Protein AF-A0A1Y1N523-F1 (afdb_monomer)

Sequence (280 aa):
MQFPKNYPESTLLIELKSKTLSEKLIQGLTNVCETEAKKHLGRPQIMLTLAFLQNFLIENPLSCCHSEIGNIKRLLVDGVDELKLKQKSSSIFLSIVHANYFWNVKFFVPDNYPVLAIELKNAETNLPPTLRHHIFEQGREMARQCVEPPLKKPKPNDPPFKPQPSLEKTACFFINYVKQLPSQVCQFCKEQCLPSDPQLIEKNEESPRHLERIFCGHLFHQECLFNYLKTPPFGNKRCGICGEKISHHKWSLSDKLAENRWAHEQARERELAEVEDFFN

Radius of gyration: 28.69 Å; Cα contacts (8 Å, |Δi|>4): 380; chains: 1; bounding box: 69×48×96 Å

Mean predicted aligned error: 7.27 Å

pLDDT: mean 91.13, std 4.69, range [64.0, 98.06]

Foldseek 3Di:
DDDDPPPPQDFDQDQDDDPQADPVLRVVLNVVLSVQSVVQHPHDRVVVSVVVSVVVCQQAVCRSCVVLVVVLVVLADPPAWDWDDDRNQQKIWTWADAQPKIWIWMWHDDNPPPLAFIDIDDIDILDAPVVSVVLRVVLVVQRCVQNDPDPDDDDPPDDDDDHDHRNNVSSVSVRVCRNCQQVAAAQQPRHTLADSDSVPQDRDPPDQSHWDAWPVGHIHRNVSVVVQQLDDPFPLRARPPPRHRTDDPVDPDHSVRSVVVVVVVVVVVVVVVVVVVVVD

Solvent-accessible surface area (backbone atoms only — not comparable to full-atom values): 16093 Å² total; per-residue (Å²): 112,49,80,53,96,57,56,41,64,44,62,62,46,74,73,71,84,65,98,69,51,51,68,70,58,42,52,52,51,35,54,51,44,46,56,54,26,55,76,36,54,68,38,88,36,67,68,59,37,50,52,49,52,50,49,51,46,69,59,35,50,53,55,64,46,47,63,39,54,56,53,50,58,73,75,48,52,87,94,64,33,46,78,50,79,39,39,90,70,27,29,38,38,40,38,43,58,41,92,77,43,46,43,34,37,30,42,34,58,48,95,60,55,39,64,44,46,52,45,82,42,75,74,49,63,66,60,59,67,71,56,48,50,50,55,54,52,51,38,52,52,50,11,42,62,24,38,45,73,72,94,62,83,76,57,95,84,55,76,82,83,70,57,37,77,23,63,40,68,28,52,50,49,53,54,53,50,58,61,46,49,68,75,37,43,13,77,72,82,62,45,70,61,46,61,80,53,55,88,72,54,64,79,51,89,82,40,54,72,13,76,39,70,43,86,92,68,54,45,26,31,40,45,46,48,50,53,60,65,58,36,84,69,62,84,70,45,50,39,91,85,80,62,49,76,66,62,52,90,92,62,79,75,50,46,71,58,42,49,52,51,43,53,52,53,55,49,52,52,49,54,51,50,55,53,55,61,73,75,108

InterPro domains:
  IPR001841 Zinc finger, RING-type [PS50089] (186-242)
  IPR006575 RWD domain [PF05773] (1-57)
  IPR006575 RWD domain [PS50908] (1-60)
  IPR013083 Zinc finger, RING/FYVE/PHD-type [G3DSA:3.30.40.10] (176-253)
  IPR016135 Ubiquitin-conjugating enzyme/RWD-like [G3DSA:3.10.110.10] (1-66)
  IPR016135 Ubiquitin-conjugating enzyme/RWD-like [SSF54495] (1-60)

Structure (mmCIF, N/CA/C/O backbone):
data_AF-A0A1Y1N523-F1
#
_entry.id   AF-A0A1Y1N523-F1
#
loop_
_atom_site.group_PDB
_atom_site.id
_atom_site.type_symbol
_atom_site.label_atom_id
_atom_site.label_alt_id
_atom_site.label_comp_id
_atom_site.label_asym_id
_atom_site.label_entity_id
_atom_site.label_seq_id
_atom_site.pdbx_PDB_ins_code
_atom_site.Cartn_x
_atom_site.Cartn_y
_atom_site.Cartn_z
_atom_site.occupancy
_atom_site.B_iso_or_equiv
_atom_site.auth_seq_id
_atom_site.auth_comp_id
_atom_site.auth_asym_id
_atom_site.auth_atom_id
_atom_site.pdbx_PDB_model_num
ATOM 1 N N . MET A 1 1 ? -20.647 -9.118 31.961 1.00 87.62 1 MET A N 1
ATOM 2 C CA . MET A 1 1 ? -20.759 -8.286 33.179 1.00 87.62 1 MET A CA 1
ATOM 3 C C . MET A 1 1 ? -21.180 -9.185 34.323 1.00 87.62 1 MET A C 1
ATOM 5 O O . MET A 1 1 ? -22.078 -9.995 34.119 1.00 87.62 1 MET A O 1
ATOM 9 N N . GLN A 1 2 ? -20.522 -9.084 35.475 1.00 88.88 2 GLN A N 1
ATOM 10 C CA . GLN A 1 2 ? -20.870 -9.849 36.676 1.00 88.88 2 GLN A CA 1
ATOM 11 C C . GLN A 1 2 ? -21.182 -8.896 37.832 1.00 88.88 2 GLN A C 1
ATOM 13 O O . GLN A 1 2 ? -20.499 -7.886 38.010 1.00 88.88 2 GLN A O 1
ATOM 18 N N . PHE A 1 3 ? -22.219 -9.229 38.602 1.00 90.94 3 PHE A N 1
ATOM 19 C CA . PHE A 1 3 ? -22.687 -8.442 39.741 1.00 90.94 3 PHE A CA 1
ATOM 20 C C . PHE A 1 3 ? -22.054 -8.960 41.033 1.00 90.94 3 PHE A C 1
ATOM 22 O O . PHE A 1 3 ? -22.284 -10.119 41.391 1.00 90.94 3 PHE A O 1
ATOM 29 N N . PRO A 1 4 ? -21.280 -8.138 41.756 1.00 90.06 4 PRO A N 1
ATOM 30 C CA . PRO A 1 4 ? -20.858 -8.501 43.098 1.00 90.06 4 PRO A CA 1
ATOM 31 C C . PRO A 1 4 ? -22.053 -8.505 44.064 1.00 90.06 4 PRO A C 1
ATOM 33 O O . PRO A 1 4 ? -23.061 -7.839 43.829 1.00 90.06 4 PRO A O 1
ATOM 36 N N . LYS A 1 5 ? -21.916 -9.218 45.189 1.00 90.38 5 LYS A N 1
ATOM 37 C CA . LYS A 1 5 ? -22.984 -9.366 46.200 1.00 90.38 5 LYS A CA 1
ATOM 38 C C . LYS A 1 5 ? -23.493 -8.033 46.765 1.00 90.38 5 LYS A C 1
ATOM 40 O O . LYS A 1 5 ? -24.659 -7.950 47.123 1.00 90.38 5 LYS A O 1
ATOM 45 N N . ASN A 1 6 ? -22.639 -7.009 46.800 1.00 90.94 6 ASN A N 1
ATOM 46 C CA . ASN A 1 6 ? -22.942 -5.695 47.377 1.00 90.94 6 ASN A CA 1
ATOM 47 C C . ASN A 1 6 ? -23.270 -4.642 46.303 1.00 90.94 6 ASN A C 1
ATOM 49 O O . ASN A 1 6 ? -23.137 -3.443 46.532 1.00 90.94 6 ASN A O 1
ATOM 53 N N . TYR A 1 7 ? -23.648 -5.054 45.093 1.00 88.56 7 TYR A N 1
ATOM 54 C CA . TYR A 1 7 ? -24.080 -4.117 44.058 1.00 88.56 7 TYR A CA 1
ATOM 55 C C . TYR A 1 7 ? -25.404 -3.435 44.466 1.00 88.56 7 TYR A C 1
ATOM 57 O O . TYR A 1 7 ? -26.311 -4.139 44.910 1.00 88.56 7 TYR A O 1
ATOM 65 N N . PRO A 1 8 ? -25.567 -2.103 44.297 1.00 88.00 8 PRO A N 1
ATOM 66 C CA . PRO A 1 8 ? -24.739 -1.172 43.514 1.00 88.00 8 PRO A CA 1
ATOM 67 C C . PRO A 1 8 ? -23.614 -0.446 44.275 1.00 88.00 8 PRO A C 1
ATOM 69 O O . PRO A 1 8 ? -22.956 0.420 43.695 1.00 88.00 8 PRO A O 1
ATOM 72 N N . GLU A 1 9 ? -23.374 -0.759 45.548 1.00 89.62 9 GLU A N 1
ATOM 73 C CA . GLU A 1 9 ? -22.312 -0.128 46.353 1.00 89.62 9 GLU A CA 1
ATOM 74 C C . GLU A 1 9 ? -20.904 -0.565 45.927 1.00 89.62 9 GLU A C 1
ATOM 76 O O . GLU A 1 9 ? -19.938 0.169 46.112 1.00 89.62 9 GLU A O 1
ATOM 81 N N . SER A 1 10 ? -20.787 -1.742 45.311 1.00 87.75 10 SER A N 1
ATOM 82 C CA . SER A 1 10 ? -19.561 -2.244 44.684 1.00 87.75 10 SER A CA 1
ATOM 83 C C . SER A 1 10 ? -19.547 -2.036 43.163 1.00 87.75 10 SER A C 1
ATOM 85 O O . SER A 1 10 ? -20.594 -2.074 42.510 1.00 87.75 10 SER A O 1
ATOM 87 N N . THR A 1 11 ? -18.356 -1.883 42.578 1.00 88.44 11 THR A N 1
ATOM 88 C CA . THR A 1 11 ? -18.166 -1.736 41.124 1.00 88.44 11 THR A CA 1
ATOM 89 C C . THR A 1 11 ? -18.559 -2.999 40.359 1.00 88.44 11 THR A C 1
ATOM 91 O O . THR A 1 11 ? -18.238 -4.113 40.770 1.00 88.44 11 THR A O 1
ATOM 94 N N . LEU A 1 12 ? -19.214 -2.823 39.215 1.00 89.88 12 LEU A N 1
ATOM 95 C CA . LEU A 1 12 ? -19.496 -3.887 38.259 1.00 89.88 12 LEU A CA 1
ATOM 96 C C . LEU A 1 12 ? -18.198 -4.501 37.708 1.00 89.88 12 LEU A C 1
ATOM 98 O O . LEU A 1 12 ? -17.294 -3.776 37.299 1.00 89.88 12 LEU A O 1
ATOM 102 N N . LEU A 1 13 ? -18.134 -5.832 37.628 1.00 89.56 13 LEU A N 1
ATOM 103 C CA . LEU A 1 13 ? -17.026 -6.524 36.967 1.00 89.56 13 LEU A CA 1
ATOM 104 C C . LEU A 1 13 ? -17.301 -6.616 35.463 1.00 89.56 13 LEU A C 1
ATOM 106 O O . LEU A 1 13 ? -18.354 -7.116 35.032 1.00 89.56 13 LEU A O 1
ATOM 110 N N . ILE A 1 14 ? -16.356 -6.131 34.660 1.00 92.62 14 ILE A N 1
ATOM 111 C CA . ILE A 1 14 ? -16.510 -5.975 33.214 1.00 92.62 14 ILE A CA 1
ATOM 112 C C . ILE A 1 14 ? -15.470 -6.837 32.512 1.00 92.62 14 ILE A C 1
ATOM 114 O O . ILE A 1 14 ? -14.290 -6.796 32.818 1.00 92.62 14 ILE A O 1
ATOM 118 N N . GLU A 1 15 ? -15.929 -7.611 31.537 1.00 92.06 15 GLU A N 1
ATOM 119 C CA . GLU A 1 15 ? -15.066 -8.362 30.637 1.00 92.06 15 GLU A CA 1
ATOM 120 C C . GLU A 1 15 ? -15.542 -8.055 29.220 1.00 92.06 15 GLU A C 1
ATOM 122 O O . GLU A 1 15 ? -16.708 -8.297 28.887 1.00 92.06 15 GLU A O 1
ATOM 127 N N . LEU A 1 16 ? -14.659 -7.482 28.405 1.00 93.06 16 LEU A N 1
ATOM 128 C CA . LEU A 1 16 ? -14.916 -7.227 26.994 1.00 93.06 16 LEU A CA 1
ATOM 129 C C . LEU A 1 16 ? -14.259 -8.326 26.159 1.00 93.06 16 LEU A C 1
ATOM 131 O O . LEU A 1 16 ? -13.115 -8.704 26.391 1.00 93.06 16 LEU A O 1
ATOM 135 N N . LYS A 1 17 ? -14.988 -8.835 25.166 1.00 90.94 17 LYS A N 1
ATOM 136 C CA . LYS A 1 17 ? -14.487 -9.819 24.200 1.00 90.94 17 LYS A CA 1
ATOM 137 C C . LYS A 1 17 ? -14.831 -9.352 22.799 1.00 90.94 17 LYS A C 1
ATOM 139 O O . LYS A 1 17 ? -15.949 -8.915 22.545 1.00 90.94 17 LYS A O 1
ATOM 144 N N . SER A 1 18 ? -13.877 -9.468 21.886 1.00 89.62 18 SER A N 1
ATOM 145 C CA . SER A 1 18 ? -14.087 -9.191 20.470 1.00 89.62 18 SER A CA 1
ATOM 146 C C . SER A 1 18 ? -13.298 -10.182 19.626 1.00 89.62 18 SER A C 1
ATOM 148 O O . SER A 1 18 ? -12.237 -10.645 20.032 1.00 89.62 18 SER A O 1
ATOM 150 N N . LYS A 1 19 ? -13.838 -10.512 18.450 1.00 84.50 19 LYS A N 1
ATOM 151 C CA . LYS A 1 19 ? -13.159 -11.342 17.445 1.00 84.50 19 LYS A CA 1
ATOM 152 C C . LYS A 1 19 ? -12.233 -10.525 16.539 1.00 84.50 19 LYS A C 1
ATOM 154 O O . LYS A 1 19 ? -11.453 -11.113 15.802 1.00 84.50 19 LYS A O 1
ATOM 159 N N . THR A 1 20 ? -12.369 -9.199 16.547 1.00 80.88 20 THR A N 1
ATOM 160 C CA . THR A 1 20 ? -11.718 -8.298 15.584 1.00 80.88 20 THR A CA 1
ATOM 161 C C . THR A 1 20 ? -10.828 -7.252 16.246 1.00 80.88 20 THR A C 1
ATOM 1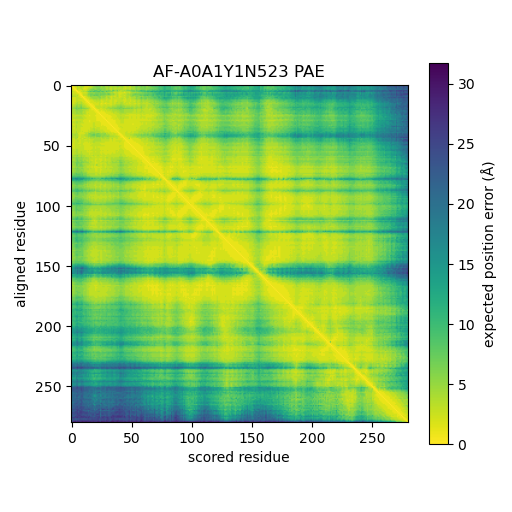63 O O . THR A 1 20 ? -9.843 -6.835 15.646 1.00 80.88 20 THR A O 1
ATOM 166 N N . LEU A 1 21 ? -11.131 -6.832 17.480 1.00 86.69 21 LEU A N 1
ATOM 167 C CA . LEU A 1 21 ? -10.299 -5.865 18.199 1.00 86.69 21 LEU A CA 1
ATOM 168 C C . LEU A 1 21 ? -9.076 -6.545 18.817 1.00 86.69 21 LEU A C 1
ATOM 170 O O . LEU A 1 21 ? -9.165 -7.653 19.339 1.00 86.69 21 LEU A O 1
ATOM 174 N N . SER A 1 22 ? -7.945 -5.840 18.817 1.00 87.88 22 SER A N 1
ATOM 175 C CA . SER A 1 22 ? -6.726 -6.320 19.476 1.00 87.88 22 SER A CA 1
ATOM 176 C C . SER A 1 22 ? -6.900 -6.459 20.993 1.00 87.88 22 SER A C 1
ATOM 178 O O . SER A 1 22 ? -7.526 -5.610 21.630 1.00 87.88 22 SER A O 1
ATOM 180 N N . GLU A 1 23 ? -6.264 -7.471 21.586 1.00 90.38 23 GLU A N 1
ATOM 181 C CA . GLU A 1 23 ? -6.285 -7.723 23.036 1.00 90.38 23 GLU A CA 1
ATOM 182 C C . GLU A 1 23 ? -5.837 -6.503 23.847 1.00 90.38 23 GLU A C 1
ATOM 184 O O . GLU A 1 23 ? -6.462 -6.145 24.843 1.00 90.38 23 GLU A O 1
ATOM 189 N N . LYS A 1 24 ? -4.804 -5.796 23.372 1.00 90.00 24 LYS A N 1
ATOM 190 C CA . LYS A 1 24 ? -4.303 -4.576 24.015 1.00 90.00 24 LYS A CA 1
ATOM 191 C C . LYS A 1 24 ? -5.371 -3.482 24.094 1.00 90.00 24 LYS A C 1
ATOM 193 O O . LYS A 1 24 ? -5.502 -2.825 25.125 1.00 90.00 24 LYS A O 1
ATOM 198 N N . LEU A 1 25 ? -6.136 -3.289 23.018 1.00 90.62 25 LEU A N 1
ATOM 199 C CA . LEU A 1 25 ? -7.232 -2.323 23.000 1.00 90.62 25 LEU A CA 1
ATOM 200 C C . LEU A 1 25 ? -8.384 -2.780 23.900 1.00 90.62 25 LEU A C 1
ATOM 202 O O . LEU A 1 25 ? -8.923 -1.965 24.640 1.00 90.62 25 LEU A O 1
ATOM 206 N N . ILE A 1 26 ? -8.734 -4.068 23.869 1.00 93.56 26 ILE A N 1
ATOM 207 C CA . ILE A 1 26 ? -9.779 -4.650 24.724 1.00 93.56 26 ILE A CA 1
ATOM 208 C C . ILE A 1 26 ? -9.439 -4.450 26.204 1.00 93.56 26 ILE A C 1
ATOM 210 O O . ILE A 1 26 ? -10.292 -4.002 26.971 1.00 93.56 26 ILE A O 1
ATOM 214 N N . GLN A 1 27 ? -8.195 -4.719 26.603 1.00 92.81 27 GLN A N 1
ATOM 215 C CA . GLN A 1 27 ? -7.738 -4.501 27.973 1.00 92.81 27 GLN A CA 1
ATOM 216 C C . GLN A 1 27 ? -7.812 -3.018 28.354 1.00 92.81 27 GLN A C 1
ATOM 218 O O . GLN A 1 27 ? -8.330 -2.678 29.416 1.00 92.81 27 GLN A O 1
ATOM 223 N N . GLY A 1 28 ? -7.346 -2.126 27.472 1.00 92.25 28 GLY A N 1
ATOM 224 C CA . GLY A 1 28 ? -7.437 -0.682 27.685 1.00 92.25 28 GLY A CA 1
ATOM 225 C C . GLY A 1 28 ? -8.882 -0.205 27.856 1.00 92.25 28 GLY A C 1
ATOM 226 O O . GLY A 1 28 ? -9.189 0.488 28.822 1.00 92.25 28 GLY A O 1
ATOM 227 N N . LEU A 1 29 ? -9.784 -0.631 26.970 1.00 93.19 29 LEU A N 1
ATOM 228 C CA . LEU A 1 29 ? -11.213 -0.318 27.035 1.00 93.19 29 LEU A CA 1
ATOM 229 C C . LEU A 1 29 ? -11.867 -0.855 28.305 1.00 93.19 29 LEU A C 1
ATOM 231 O O . LEU A 1 29 ? -12.664 -0.147 28.918 1.00 93.19 29 LEU A O 1
ATOM 235 N N . THR A 1 30 ? -11.515 -2.073 28.719 1.00 94.06 30 THR A N 1
ATOM 236 C CA . THR A 1 30 ? -12.034 -2.681 29.950 1.00 94.06 30 THR A CA 1
ATOM 237 C C . THR A 1 30 ? -11.648 -1.831 31.158 1.00 94.06 30 THR A C 1
ATOM 239 O O . THR A 1 30 ? -12.526 -1.420 31.913 1.00 94.06 30 THR A O 1
ATOM 242 N N . ASN A 1 31 ? -10.375 -1.440 31.270 1.00 93.31 31 ASN A N 1
ATOM 243 C CA . ASN A 1 31 ? -9.888 -0.594 32.363 1.00 93.31 31 ASN A CA 1
ATOM 244 C C . ASN A 1 31 ? -10.591 0.778 32.405 1.00 93.31 31 ASN A C 1
ATOM 246 O O . ASN A 1 31 ? -10.916 1.292 33.480 1.00 93.31 31 ASN A O 1
ATOM 250 N N . VAL A 1 32 ? -10.839 1.387 31.239 1.00 93.25 32 VAL A N 1
ATOM 251 C CA . VAL A 1 32 ? -11.560 2.668 31.155 1.00 93.25 32 VAL A CA 1
ATOM 252 C C . VAL A 1 32 ? -13.028 2.489 31.561 1.00 93.25 32 VAL A C 1
ATOM 254 O O . VAL A 1 32 ? -13.541 3.295 32.335 1.00 93.25 32 VAL A O 1
ATOM 257 N N . CYS A 1 33 ? -13.687 1.412 31.126 1.00 93.88 33 CYS A N 1
ATOM 258 C CA . CYS A 1 33 ? -15.068 1.105 31.513 1.00 93.88 33 CYS A CA 1
ATOM 259 C C . CYS A 1 33 ? -15.208 0.846 33.020 1.00 93.88 33 CYS A C 1
ATOM 261 O O . CYS A 1 33 ? -16.160 1.320 33.636 1.00 93.88 33 CYS A O 1
ATOM 263 N N . GLU A 1 34 ? -14.260 0.134 33.633 1.00 92.44 34 GLU A N 1
ATOM 264 C CA . GLU A 1 34 ? -14.230 -0.082 35.085 1.00 92.44 34 GLU A CA 1
ATOM 265 C C . GLU A 1 34 ? -14.024 1.227 35.854 1.00 92.44 34 GLU A C 1
ATOM 267 O O . GLU A 1 34 ? -14.631 1.446 36.903 1.00 92.44 34 GLU A O 1
ATOM 272 N N . THR A 1 35 ? -13.186 2.121 35.325 1.00 92.69 35 THR A N 1
ATOM 273 C CA . THR A 1 35 ? -12.969 3.455 35.900 1.00 92.69 35 THR A CA 1
ATOM 274 C C . THR A 1 35 ? -14.235 4.305 35.827 1.00 92.69 35 THR A C 1
ATOM 276 O O . THR A 1 35 ? -14.560 4.997 36.789 1.00 92.69 35 THR A O 1
ATOM 279 N N . GLU A 1 36 ? -14.982 4.219 34.726 1.00 92.62 36 GLU A N 1
ATOM 280 C CA . GLU A 1 36 ? -16.268 4.902 34.582 1.00 92.62 36 GLU A CA 1
ATOM 281 C C . GLU A 1 36 ? -17.326 4.325 35.532 1.00 92.62 36 GLU A C 1
ATOM 283 O O . GLU A 1 36 ? -18.008 5.072 36.231 1.00 92.62 36 GLU A O 1
ATOM 288 N N . ALA A 1 37 ? -17.410 2.998 35.652 1.00 91.56 37 ALA A N 1
ATOM 289 C CA . ALA A 1 37 ? -18.333 2.336 36.574 1.00 91.56 37 ALA A CA 1
ATOM 290 C C . ALA A 1 37 ? -18.093 2.750 38.041 1.00 91.56 37 ALA A C 1
ATOM 292 O O . ALA A 1 37 ? -19.048 2.988 38.785 1.00 91.56 37 ALA A O 1
ATOM 293 N N . LYS A 1 38 ? -16.827 2.930 38.449 1.00 92.31 38 LYS A N 1
ATOM 294 C CA . LYS A 1 38 ? -16.449 3.425 39.789 1.00 92.31 38 LYS A CA 1
ATOM 295 C C . LYS A 1 38 ? -16.969 4.831 40.101 1.00 92.31 38 LYS A C 1
ATOM 297 O O . LYS A 1 38 ? -17.118 5.162 41.272 1.00 92.31 38 LYS A O 1
ATOM 302 N N . LYS A 1 39 ? -17.276 5.663 39.103 1.00 92.88 39 LYS A N 1
ATOM 303 C CA . LYS A 1 39 ? -17.847 7.003 39.340 1.00 92.88 39 LYS A CA 1
ATOM 304 C C . LYS A 1 39 ? -19.311 6.955 39.778 1.00 92.88 39 LYS A C 1
ATOM 306 O O . LYS A 1 39 ? -19.834 7.944 40.284 1.00 92.88 39 LYS A O 1
ATOM 311 N N . HIS A 1 40 ? -19.974 5.817 39.589 1.00 91.81 40 HIS A N 1
ATOM 312 C CA . HIS A 1 40 ? -21.405 5.649 39.822 1.00 91.81 40 HIS A CA 1
ATOM 313 C C . HIS A 1 40 ? -21.707 4.640 40.940 1.00 91.81 40 HIS A C 1
ATOM 315 O O . HIS A 1 40 ? -22.754 3.992 40.925 1.00 91.81 40 HIS A O 1
ATOM 321 N N . LEU A 1 41 ? -20.809 4.508 41.923 1.00 91.62 41 LEU A N 1
ATOM 322 C CA . LEU A 1 41 ? -21.064 3.702 43.122 1.00 91.62 41 LEU A CA 1
ATOM 323 C C . LEU A 1 41 ? -22.332 4.179 43.846 1.00 91.62 41 LEU A C 1
ATOM 325 O O . LEU A 1 41 ? -22.622 5.374 43.913 1.00 91.62 41 LEU A O 1
ATOM 329 N N . GLY A 1 42 ? -23.113 3.226 44.351 1.00 89.44 42 GLY A N 1
ATOM 330 C CA . GLY A 1 42 ? -24.416 3.481 44.971 1.00 89.44 42 GLY A CA 1
ATOM 331 C C . GLY A 1 42 ? -25.554 3.734 43.972 1.00 89.44 42 GLY A C 1
ATOM 332 O O . GLY A 1 42 ? -26.698 3.907 44.387 1.00 89.44 42 GLY A O 1
ATOM 333 N N . ARG A 1 43 ? -25.285 3.730 42.657 1.00 91.56 43 ARG A N 1
ATOM 334 C CA . ARG A 1 43 ? -26.295 3.836 41.590 1.00 91.56 43 ARG A CA 1
ATOM 335 C C . ARG A 1 43 ? -26.171 2.675 40.597 1.00 91.56 43 ARG A C 1
ATOM 337 O O . ARG A 1 43 ? -25.112 2.058 40.507 1.00 91.56 43 ARG A O 1
ATOM 344 N N . PRO A 1 44 ? -27.221 2.363 39.817 1.00 90.75 44 PRO A N 1
ATOM 345 C CA . PRO A 1 44 ? -27.109 1.383 38.743 1.00 90.75 44 PRO A CA 1
ATOM 346 C C . PRO A 1 44 ? -26.062 1.800 37.692 1.00 90.75 44 PRO A C 1
ATOM 348 O O . PRO A 1 44 ? -26.205 2.835 37.048 1.00 90.75 44 PRO A O 1
ATOM 351 N N . GLN A 1 45 ? -25.018 0.987 37.506 1.00 91.88 45 GLN A N 1
ATOM 352 C CA . GLN A 1 45 ? -23.852 1.314 36.666 1.00 91.88 45 GLN A CA 1
ATOM 353 C C . GLN A 1 45 ? -24.009 0.854 35.205 1.00 91.88 45 GLN A C 1
ATOM 355 O O . GLN A 1 45 ? -23.475 1.492 34.304 1.00 91.88 45 GLN A O 1
ATOM 360 N N . ILE A 1 46 ? -24.769 -0.222 34.951 1.00 91.25 46 ILE A N 1
ATOM 361 C CA . ILE A 1 46 ? -24.809 -0.935 33.654 1.00 91.25 46 ILE A CA 1
ATOM 362 C C . ILE A 1 46 ? -25.034 0.008 32.466 1.00 91.25 46 ILE A C 1
ATOM 364 O O . ILE A 1 46 ? -24.211 0.062 31.556 1.00 91.25 46 ILE A O 1
ATOM 368 N N . MET A 1 47 ? -26.155 0.738 32.464 1.00 92.19 47 MET A N 1
ATOM 369 C CA . MET A 1 47 ? -26.544 1.567 31.320 1.00 92.19 47 MET A CA 1
ATOM 370 C C . MET A 1 47 ? -25.575 2.723 31.095 1.00 92.19 47 MET A C 1
ATOM 372 O O . MET A 1 47 ? -25.308 3.069 29.950 1.00 92.19 47 MET A O 1
ATOM 376 N N . LEU A 1 48 ? -25.015 3.279 32.171 1.00 92.00 48 LEU A N 1
ATOM 377 C CA . LEU A 1 48 ? -24.035 4.360 32.097 1.00 92.00 48 LEU A CA 1
ATOM 378 C C . LEU A 1 48 ? -22.743 3.861 31.450 1.00 92.00 48 LEU A C 1
ATOM 380 O O . LEU A 1 48 ? -22.235 4.485 30.522 1.00 92.00 48 LEU A O 1
ATOM 384 N N . THR A 1 49 ? -22.263 2.686 31.861 1.00 92.75 49 THR A N 1
ATOM 385 C CA . THR A 1 49 ? -21.058 2.090 31.282 1.00 92.75 49 THR A CA 1
ATOM 386 C C . THR A 1 49 ? -21.264 1.626 29.839 1.00 92.75 49 THR A C 1
ATOM 388 O O . THR A 1 49 ? -20.374 1.807 29.010 1.00 92.75 49 THR A O 1
ATOM 391 N N . LEU A 1 50 ? -22.430 1.062 29.503 1.00 93.19 50 LEU A N 1
ATOM 392 C CA . LEU A 1 50 ? -22.751 0.682 28.123 1.00 93.19 50 LEU A CA 1
ATOM 393 C C . LEU A 1 50 ? -22.867 1.903 27.208 1.00 93.19 50 LEU A C 1
ATOM 395 O O . LEU A 1 50 ? -22.291 1.892 26.124 1.00 93.19 50 LEU A O 1
ATOM 399 N N . ALA A 1 51 ? -23.558 2.958 27.650 1.00 94.69 51 ALA A N 1
ATOM 400 C CA . ALA A 1 51 ? -23.668 4.206 26.898 1.00 94.69 51 ALA A CA 1
ATOM 401 C C . ALA A 1 51 ? -22.293 4.857 26.700 1.00 94.69 51 ALA A C 1
ATOM 403 O O . ALA A 1 51 ? -21.972 5.294 25.598 1.00 94.69 51 ALA A O 1
ATOM 404 N N . PHE A 1 52 ? -21.450 4.856 27.736 1.00 94.56 52 PHE A N 1
ATOM 405 C CA . PHE A 1 52 ? -20.069 5.317 27.642 1.00 94.56 52 PHE A CA 1
ATOM 406 C C . PHE A 1 52 ? -19.273 4.533 26.588 1.00 94.56 52 PHE A C 1
ATOM 408 O O . PHE A 1 52 ? -18.663 5.137 25.706 1.00 94.56 52 PHE A O 1
ATOM 415 N N . LEU A 1 53 ? -19.310 3.196 26.636 1.00 93.75 53 LEU A N 1
ATOM 416 C CA . LEU A 1 53 ? -18.601 2.348 25.675 1.00 93.75 53 LEU A CA 1
ATOM 417 C C . LEU A 1 53 ? -19.114 2.562 24.245 1.00 93.75 53 LEU A C 1
ATOM 419 O O . LEU A 1 53 ? -18.319 2.670 23.313 1.00 93.75 53 LEU A O 1
ATOM 423 N N . GLN A 1 54 ? -20.432 2.642 24.068 1.00 93.44 54 GLN A N 1
ATOM 424 C CA . GLN A 1 54 ? -21.046 2.900 22.770 1.00 93.44 54 GLN A CA 1
ATOM 425 C C . GLN A 1 54 ? -20.601 4.255 22.208 1.00 93.44 54 GLN A C 1
ATOM 427 O O . GLN A 1 54 ? -20.152 4.318 21.065 1.00 93.44 54 GLN A O 1
ATOM 432 N N . ASN A 1 55 ? -20.659 5.317 23.015 1.00 94.44 55 ASN A N 1
ATOM 433 C CA . ASN A 1 55 ? -20.221 6.653 22.613 1.00 94.44 55 ASN A CA 1
ATOM 434 C C . ASN A 1 55 ? -18.733 6.668 22.257 1.00 94.44 55 ASN A C 1
ATOM 436 O O . ASN A 1 55 ? -18.362 7.211 21.220 1.00 94.44 55 ASN A O 1
ATOM 440 N N . PHE A 1 56 ? -17.892 6.000 23.051 1.00 93.00 56 PHE A N 1
ATOM 441 C CA . PHE A 1 56 ? -16.468 5.881 22.755 1.00 93.00 56 PHE A CA 1
ATOM 442 C C . PHE A 1 56 ? -16.225 5.255 21.376 1.00 93.00 56 PHE A C 1
ATOM 444 O O . PHE A 1 56 ? -15.405 5.760 20.610 1.00 93.00 56 PHE A O 1
ATOM 451 N N . LEU A 1 57 ? -16.926 4.165 21.044 1.00 90.31 57 LEU A N 1
ATOM 452 C CA . LEU A 1 57 ? -16.761 3.482 19.759 1.00 90.31 57 LEU A CA 1
ATOM 453 C C . LEU A 1 57 ? -17.269 4.328 18.584 1.00 90.31 57 LEU A C 1
ATOM 455 O O . LEU A 1 57 ? -16.617 4.356 17.542 1.00 90.31 57 LEU A O 1
ATOM 459 N N . ILE A 1 58 ? -18.377 5.051 18.764 1.00 90.56 58 ILE A N 1
ATOM 460 C CA . ILE A 1 58 ? -18.917 5.981 17.759 1.00 90.56 58 ILE A CA 1
ATOM 461 C C . ILE A 1 58 ? -17.942 7.139 17.506 1.00 90.56 58 ILE A C 1
ATOM 463 O O . ILE A 1 58 ? -17.721 7.531 16.362 1.00 90.56 58 ILE A O 1
ATOM 467 N N . GLU A 1 59 ? -17.327 7.678 18.558 1.00 92.81 59 GLU A N 1
ATOM 468 C CA . GLU A 1 59 ? -16.362 8.773 18.442 1.00 92.81 59 GLU A CA 1
ATOM 469 C C . GLU A 1 59 ? -15.001 8.322 17.896 1.00 92.81 59 GLU A C 1
ATOM 471 O O . GLU A 1 59 ? -14.263 9.144 17.349 1.00 92.81 59 GLU A O 1
ATOM 476 N N . ASN A 1 60 ? -14.671 7.030 18.012 1.00 93.19 60 ASN A N 1
ATOM 477 C CA . ASN A 1 60 ? -13.377 6.455 17.637 1.00 93.19 60 ASN A CA 1
ATOM 478 C C . ASN A 1 60 ? -13.524 5.247 16.690 1.00 93.19 60 ASN A C 1
ATOM 480 O O . ASN A 1 60 ? -13.080 4.144 17.036 1.00 93.19 60 ASN A O 1
ATOM 484 N N . PRO A 1 61 ? -14.080 5.414 15.476 1.00 92.81 61 PRO A N 1
ATOM 485 C CA . PRO A 1 61 ? -14.332 4.300 14.557 1.00 92.81 61 PRO A CA 1
ATOM 486 C C . PRO A 1 61 ? -13.048 3.603 14.077 1.00 92.81 61 PRO A C 1
ATOM 488 O O . PRO A 1 61 ? -13.060 2.406 13.799 1.00 92.81 61 PRO A O 1
ATOM 491 N N . LEU A 1 62 ? -11.896 4.290 14.082 1.00 95.06 62 LEU A N 1
ATOM 492 C CA . LEU A 1 62 ? -10.601 3.688 13.721 1.00 95.06 62 LEU A CA 1
ATOM 493 C C . LEU A 1 62 ? -10.062 2.716 14.786 1.00 95.06 62 LEU A C 1
ATOM 495 O O . LEU A 1 62 ? -8.998 2.122 14.611 1.00 95.06 62 LEU A O 1
ATOM 499 N N . SER A 1 63 ? -10.779 2.531 15.897 1.00 92.25 63 SER A N 1
ATOM 500 C CA . SER A 1 63 ? -10.450 1.529 16.915 1.00 92.25 63 SER A CA 1
ATOM 501 C C . SER A 1 63 ? -10.410 0.108 16.339 1.00 92.25 63 SER A C 1
ATOM 503 O O . SER A 1 63 ? -9.616 -0.714 16.797 1.00 92.25 63 SER A O 1
ATOM 505 N N . CYS A 1 64 ? -11.206 -0.170 15.297 1.00 92.19 64 CYS A N 1
ATOM 506 C CA . CYS A 1 64 ? -11.239 -1.468 14.617 1.00 92.19 64 CYS A CA 1
ATOM 507 C C . CYS A 1 64 ? -9.903 -1.860 13.962 1.00 92.19 64 CYS A C 1
ATOM 509 O O . CYS A 1 64 ? -9.597 -3.045 13.873 1.00 92.19 64 CYS A O 1
ATOM 511 N N . CYS A 1 65 ? -9.081 -0.882 13.575 1.00 94.19 65 CYS A N 1
ATOM 512 C CA . CYS A 1 65 ? -7.773 -1.085 12.952 1.00 94.19 65 CYS A CA 1
ATOM 513 C C . CYS A 1 65 ? -6.619 -0.565 13.833 1.00 94.19 65 CYS A C 1
ATOM 515 O O . CYS A 1 65 ? -5.558 -0.188 13.334 1.00 94.19 65 CYS A O 1
ATOM 517 N N . HIS A 1 66 ? -6.805 -0.521 15.159 1.00 93.25 66 HIS A N 1
ATOM 518 C CA . HIS A 1 66 ? -5.818 0.024 16.102 1.00 93.25 66 HIS A CA 1
ATOM 519 C C . HIS A 1 66 ? -4.430 -0.629 15.982 1.00 93.25 66 HIS A C 1
ATOM 521 O O . HIS A 1 66 ? -3.413 0.069 15.984 1.00 93.25 66 HIS A O 1
ATOM 527 N N . SER A 1 67 ? -4.377 -1.960 15.865 1.00 93.31 67 SER A N 1
ATOM 528 C CA . SER A 1 67 ? -3.122 -2.705 15.715 1.00 93.31 67 SER A CA 1
ATOM 529 C C . SER A 1 67 ? -2.416 -2.375 14.401 1.00 93.31 67 SER A C 1
ATOM 531 O O . SER A 1 67 ? -1.222 -2.086 14.417 1.00 93.31 67 SER A O 1
ATOM 533 N N . GLU A 1 68 ? -3.160 -2.338 13.295 1.00 96.12 68 GLU A N 1
ATOM 534 C CA . GLU A 1 68 ? -2.641 -2.002 11.964 1.00 96.12 68 GLU A CA 1
ATOM 535 C C . GLU A 1 68 ? -2.063 -0.587 11.937 1.00 96.12 68 GLU A C 1
ATOM 537 O O . GLU A 1 68 ? -0.946 -0.382 11.471 1.00 96.12 68 GLU A O 1
ATOM 542 N N . ILE A 1 69 ? -2.769 0.390 12.519 1.00 96.44 69 ILE A N 1
ATOM 543 C CA . ILE A 1 69 ? -2.268 1.764 12.666 1.00 96.44 69 ILE A CA 1
ATOM 544 C C . ILE A 1 69 ? -0.953 1.776 13.452 1.00 96.44 69 ILE A C 1
ATOM 546 O O . ILE A 1 69 ? -0.010 2.471 13.074 1.00 96.44 69 ILE A O 1
ATOM 550 N N . GLY A 1 70 ? -0.886 1.020 14.551 1.00 95.00 70 GLY A N 1
ATOM 551 C CA . GLY A 1 70 ? 0.327 0.890 15.353 1.00 95.00 70 GLY A CA 1
ATOM 552 C C . GLY A 1 70 ? 1.497 0.309 14.559 1.00 95.00 70 GLY A C 1
ATOM 553 O O . GLY A 1 70 ? 2.610 0.812 14.679 1.00 95.00 70 GLY A O 1
ATOM 554 N N . ASN A 1 71 ? 1.247 -0.707 13.732 1.00 95.75 71 ASN A N 1
ATOM 555 C CA . ASN A 1 71 ? 2.258 -1.335 12.881 1.00 95.75 71 ASN A CA 1
ATOM 556 C C . ASN A 1 71 ? 2.731 -0.391 11.769 1.00 95.75 71 ASN A C 1
ATOM 558 O O . ASN A 1 71 ? 3.935 -0.225 11.596 1.00 95.75 71 ASN A O 1
ATOM 562 N N . ILE A 1 72 ? 1.806 0.301 11.094 1.00 97.00 72 ILE A N 1
ATOM 563 C CA . ILE A 1 72 ? 2.125 1.287 10.051 1.00 97.00 72 ILE A CA 1
ATOM 564 C C . ILE A 1 72 ? 3.035 2.376 10.611 1.00 97.00 72 ILE A C 1
ATOM 566 O O . ILE A 1 72 ? 4.058 2.672 10.005 1.00 97.00 72 ILE A O 1
ATOM 570 N N . LYS A 1 73 ? 2.717 2.932 11.789 1.00 95.94 73 LYS A N 1
ATOM 571 C CA . LYS A 1 73 ? 3.540 3.974 12.424 1.00 95.94 73 LYS A CA 1
ATOM 572 C C . LYS A 1 73 ? 4.995 3.552 12.633 1.00 95.94 73 LYS A C 1
ATOM 574 O O . LYS A 1 73 ? 5.866 4.399 12.530 1.00 95.94 73 LYS A O 1
ATOM 579 N N . ARG A 1 74 ? 5.273 2.265 12.881 1.00 95.50 74 ARG A N 1
ATOM 580 C CA . ARG A 1 74 ? 6.652 1.765 13.053 1.00 95.50 74 ARG A CA 1
ATOM 581 C C . ARG A 1 74 ? 7.464 1.739 11.754 1.00 95.50 74 ARG A C 1
ATOM 583 O O . ARG A 1 74 ? 8.679 1.609 11.822 1.00 95.50 74 ARG A O 1
ATOM 590 N N . LEU A 1 75 ? 6.813 1.815 10.593 1.00 94.19 75 LEU A N 1
ATOM 591 C CA . LEU A 1 75 ? 7.465 1.819 9.274 1.00 94.19 75 LEU A CA 1
ATOM 592 C C . LEU A 1 75 ? 7.757 3.233 8.753 1.00 94.19 75 LEU A C 1
ATOM 594 O O . LEU A 1 75 ? 8.429 3.402 7.728 1.00 94.19 75 LEU A O 1
ATOM 598 N N . LEU A 1 76 ? 7.202 4.243 9.417 1.00 95.00 76 LEU A N 1
ATOM 599 C CA . LEU A 1 76 ? 7.350 5.641 9.044 1.00 95.00 76 LEU A CA 1
ATOM 600 C C . LEU A 1 76 ? 8.662 6.187 9.596 1.00 95.00 76 LEU A C 1
ATOM 602 O O . LEU A 1 76 ? 9.110 5.792 10.671 1.00 95.00 76 LEU A O 1
ATOM 606 N N . VAL A 1 77 ? 9.284 7.086 8.838 1.00 91.88 77 VAL A N 1
ATOM 607 C CA . VAL A 1 77 ? 10.454 7.829 9.306 1.00 91.88 77 VAL A CA 1
ATOM 608 C C . VAL A 1 77 ? 9.962 9.074 10.034 1.00 91.88 77 VAL A C 1
ATOM 610 O O . VAL A 1 77 ? 9.323 9.937 9.427 1.00 91.88 77 VAL A O 1
ATOM 613 N N . ASP A 1 78 ? 10.260 9.158 11.329 1.00 84.38 78 ASP A N 1
ATOM 614 C CA . ASP A 1 78 ? 9.848 10.276 12.177 1.00 84.38 78 ASP A CA 1
ATOM 615 C C . ASP A 1 78 ? 10.341 11.620 11.617 1.00 84.38 78 ASP A C 1
ATOM 617 O O . ASP A 1 78 ? 11.505 11.780 11.251 1.00 84.38 78 ASP A O 1
ATOM 621 N N . GLY A 1 79 ? 9.436 12.599 11.547 1.00 85.56 79 GLY A N 1
ATOM 622 C CA . GLY A 1 79 ? 9.722 13.948 11.043 1.00 85.56 79 GLY A CA 1
ATOM 623 C C . GLY A 1 79 ? 9.735 14.091 9.516 1.00 85.56 79 GLY A C 1
ATOM 624 O O . GLY A 1 79 ? 9.845 15.215 9.032 1.00 85.56 79 GLY A O 1
ATOM 625 N N . VAL A 1 80 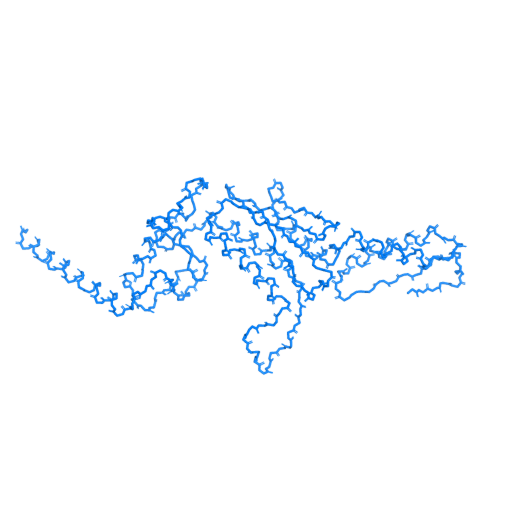? 9.589 12.994 8.766 1.00 92.75 80 VAL A N 1
ATOM 626 C CA . VAL A 1 80 ? 9.553 12.991 7.292 1.00 92.75 80 VAL A CA 1
ATOM 627 C C . VAL A 1 80 ? 8.210 12.475 6.787 1.00 92.75 80 VAL A C 1
ATOM 629 O O . VAL A 1 80 ? 7.500 13.171 6.061 1.00 92.75 80 VAL A O 1
ATOM 632 N N . ASP A 1 81 ? 7.844 11.265 7.202 1.00 95.94 81 ASP A N 1
ATOM 633 C CA . ASP A 1 81 ? 6.564 10.660 6.861 1.00 95.94 81 ASP A CA 1
ATOM 634 C C . ASP A 1 81 ? 5.492 11.072 7.884 1.00 95.94 81 ASP A C 1
ATOM 636 O O . ASP A 1 81 ? 5.780 11.314 9.058 1.00 95.94 81 ASP A O 1
ATOM 640 N N . GLU A 1 82 ? 4.224 11.098 7.471 1.00 95.94 82 GLU A N 1
ATOM 641 C CA . GLU A 1 82 ? 3.123 11.498 8.348 1.00 95.94 82 GLU A CA 1
ATOM 642 C C . GLU A 1 82 ? 1.916 10.561 8.247 1.00 95.94 82 GLU A C 1
ATOM 644 O O . GLU A 1 82 ? 1.461 10.212 7.157 1.00 95.94 82 GLU A O 1
ATOM 649 N N . LEU A 1 83 ? 1.340 10.210 9.403 1.00 97.06 83 LEU A N 1
ATOM 650 C CA . LEU A 1 83 ? 0.080 9.471 9.507 1.00 97.06 83 LEU A CA 1
ATOM 651 C C . LEU A 1 83 ? -0.932 10.237 10.362 1.00 97.06 83 LEU A C 1
ATOM 653 O O . LEU A 1 83 ? -0.929 10.155 11.595 1.00 97.06 83 LEU A O 1
ATOM 657 N N . LYS A 1 84 ? -1.839 10.955 9.700 1.00 96.38 84 LYS A N 1
ATOM 658 C CA . LYS A 1 84 ? -2.911 11.727 10.341 1.00 96.38 84 LYS A CA 1
ATOM 659 C C . LYS A 1 84 ? -4.179 10.881 10.460 1.00 96.38 84 LYS A C 1
ATOM 661 O O . LYS A 1 84 ? -4.746 10.450 9.457 1.00 96.38 84 LYS A O 1
ATOM 666 N N . LEU A 1 85 ? -4.669 10.693 11.684 1.00 97.12 85 LEU A N 1
ATOM 667 C CA . LEU A 1 85 ? -5.906 9.957 11.971 1.00 97.12 85 LEU A CA 1
ATOM 668 C C . LEU A 1 85 ? -7.088 10.930 12.083 1.00 97.12 85 LEU A C 1
ATOM 670 O O . LEU A 1 85 ? -7.040 11.876 12.867 1.00 97.12 85 LEU A O 1
ATOM 674 N N . LYS A 1 86 ? -8.168 10.692 11.336 1.00 95.62 86 LYS A N 1
ATOM 675 C CA . LYS A 1 86 ? -9.397 11.498 11.369 1.00 95.62 86 LYS A CA 1
ATOM 676 C C . LYS A 1 86 ? -10.584 10.646 11.812 1.00 95.62 86 LYS A C 1
ATOM 678 O O . LYS A 1 86 ? -11.383 10.210 10.978 1.00 95.62 86 LYS A O 1
ATOM 683 N N . GLN A 1 87 ? -10.713 10.477 13.130 1.00 93.31 87 GLN A N 1
ATOM 684 C CA . GLN A 1 87 ? -11.723 9.628 13.776 1.00 93.31 87 GLN A CA 1
ATOM 685 C C . GLN A 1 87 ? -13.149 9.912 13.286 1.00 93.31 87 GLN A C 1
ATOM 687 O O . GLN A 1 87 ? -13.767 9.033 12.707 1.00 93.31 87 GLN A O 1
ATOM 692 N N . LYS A 1 88 ? -13.632 11.162 13.364 1.00 89.75 88 LYS A N 1
ATOM 693 C CA . LYS A 1 88 ? -15.007 11.534 12.954 1.00 89.75 88 LYS A CA 1
ATOM 694 C C . LYS A 1 88 ? -15.387 11.150 11.519 1.00 89.75 88 LYS A C 1
ATOM 696 O O . LYS A 1 88 ? -16.559 11.017 11.207 1.00 89.75 88 LYS A O 1
ATOM 701 N N . SER A 1 89 ? -14.399 11.037 10.635 1.00 92.75 89 SER A N 1
ATOM 702 C CA . SER A 1 89 ? -14.607 10.712 9.218 1.00 92.75 89 SER A CA 1
ATOM 703 C C . SER A 1 89 ? -14.195 9.286 8.860 1.00 92.75 89 SER A C 1
ATOM 705 O O . SER A 1 89 ? -14.089 8.992 7.673 1.00 92.75 89 SER A O 1
ATOM 707 N N . SER A 1 90 ? -13.856 8.462 9.859 1.00 95.81 90 SER A N 1
ATOM 708 C CA . SER A 1 90 ? -13.284 7.122 9.696 1.00 95.81 90 SER A CA 1
ATOM 709 C C . SER A 1 90 ? -12.196 7.068 8.614 1.00 95.81 90 SER A C 1
ATOM 711 O O . SER A 1 90 ? -12.213 6.240 7.705 1.00 95.81 90 SER A O 1
ATOM 713 N N . SER A 1 91 ? -11.264 8.029 8.644 1.00 96.75 91 SER A N 1
ATOM 714 C CA . SER A 1 91 ? -10.240 8.127 7.604 1.00 96.75 91 SER A CA 1
ATOM 715 C C . SER A 1 91 ? -8.841 8.373 8.137 1.00 96.75 91 SER A C 1
ATOM 717 O O . SER A 1 91 ? -8.644 8.972 9.194 1.00 96.75 91 SER A O 1
ATOM 719 N N . ILE A 1 92 ? -7.861 7.897 7.379 1.00 97.81 92 ILE A N 1
ATOM 720 C CA . ILE A 1 92 ? -6.438 7.961 7.689 1.00 97.81 92 ILE A CA 1
ATOM 721 C C . ILE A 1 92 ? -5.748 8.599 6.494 1.00 97.81 92 ILE A C 1
ATOM 723 O O . ILE A 1 92 ? -5.960 8.185 5.359 1.00 97.81 92 ILE A O 1
ATOM 727 N N . PHE A 1 93 ? -4.941 9.621 6.737 1.00 97.50 93 PHE A N 1
ATOM 728 C CA . PHE A 1 93 ? -4.131 10.259 5.710 1.00 97.50 93 PHE A CA 1
ATOM 729 C C . PHE A 1 93 ? -2.672 9.868 5.915 1.00 97.50 93 PHE A C 1
ATOM 731 O O . PHE A 1 93 ? -2.142 10.041 7.012 1.00 97.50 93 PHE A O 1
ATOM 738 N N . LEU A 1 94 ? -2.063 9.331 4.864 1.00 97.81 94 LEU A N 1
ATOM 739 C CA . LEU A 1 94 ? -0.675 8.896 4.823 1.00 97.81 94 LEU A CA 1
ATOM 740 C C . LEU A 1 94 ? 0.085 9.780 3.835 1.00 97.81 94 LEU A C 1
ATOM 742 O O . LEU A 1 94 ? -0.290 9.842 2.665 1.00 97.81 94 LEU A O 1
ATOM 746 N N . SER A 1 95 ? 1.137 10.427 4.324 1.00 97.56 95 SER A N 1
ATOM 747 C CA . SER A 1 95 ? 2.120 11.180 3.547 1.00 97.56 95 SER A CA 1
ATOM 748 C C . SER A 1 95 ? 3.451 10.450 3.635 1.00 97.56 95 SER A C 1
ATOM 750 O O . SER A 1 95 ? 3.958 10.233 4.735 1.00 97.56 95 SER A O 1
ATOM 752 N N . ILE A 1 96 ? 3.997 10.057 2.490 1.00 97.25 96 ILE A N 1
ATOM 753 C CA . ILE A 1 96 ? 5.292 9.383 2.376 1.00 97.25 96 ILE A CA 1
ATOM 754 C C . ILE A 1 96 ? 6.216 10.298 1.593 1.00 97.25 96 ILE A C 1
ATOM 756 O O . ILE A 1 96 ? 5.842 10.748 0.507 1.00 97.25 96 ILE A O 1
ATOM 760 N N . VAL A 1 97 ? 7.417 10.537 2.108 1.00 95.81 97 VAL A N 1
ATOM 761 C CA . VAL A 1 97 ? 8.418 11.372 1.438 1.00 95.81 97 VAL A CA 1
ATOM 762 C C . VAL A 1 97 ? 9.739 10.617 1.364 1.00 95.81 97 VAL A C 1
ATOM 764 O O . VAL A 1 97 ? 10.217 10.058 2.349 1.00 95.81 97 VAL A O 1
ATOM 767 N N . HIS A 1 98 ? 10.342 10.585 0.177 1.00 94.38 98 HIS A N 1
ATOM 768 C CA . HIS A 1 98 ? 11.665 10.005 -0.019 1.00 94.38 98 HIS A CA 1
ATOM 769 C C . HIS A 1 98 ? 12.423 10.737 -1.128 1.00 94.38 98 HIS A C 1
ATOM 771 O O . HIS A 1 98 ? 11.926 10.876 -2.248 1.00 94.38 98 HIS A O 1
ATOM 777 N N . ALA A 1 99 ? 13.641 11.193 -0.818 1.00 92.31 99 ALA A N 1
ATOM 778 C CA . ALA A 1 99 ? 14.366 12.165 -1.636 1.00 92.31 99 ALA A CA 1
ATOM 779 C C . ALA A 1 99 ? 13.464 13.381 -1.947 1.00 92.31 99 ALA A C 1
ATOM 781 O O . ALA A 1 99 ? 12.849 13.930 -1.037 1.00 92.31 99 ALA A O 1
ATOM 782 N N . ASN A 1 100 ? 13.344 13.774 -3.215 1.00 94.69 100 ASN A N 1
ATOM 783 C CA . ASN A 1 100 ? 12.472 14.871 -3.644 1.00 94.69 100 ASN A CA 1
ATOM 784 C C . ASN A 1 100 ? 11.067 14.398 -4.068 1.00 94.69 100 ASN A C 1
ATOM 786 O O . ASN A 1 100 ? 10.294 15.175 -4.627 1.00 94.69 100 ASN A O 1
ATOM 790 N N . TYR A 1 101 ? 10.718 13.133 -3.825 1.00 95.69 101 TYR A N 1
ATOM 791 C CA . TYR A 1 101 ? 9.439 12.541 -4.215 1.00 95.69 101 TYR A CA 1
ATOM 792 C C . TYR A 1 101 ? 8.494 12.400 -3.028 1.00 95.69 101 TYR A C 1
ATOM 794 O O . TYR A 1 101 ? 8.921 12.073 -1.920 1.00 95.69 101 TYR A O 1
ATOM 802 N N . PHE A 1 102 ? 7.198 12.602 -3.271 1.00 96.00 102 PHE A N 1
ATOM 803 C CA . PHE A 1 102 ? 6.173 12.441 -2.245 1.00 96.00 102 PHE A CA 1
ATOM 804 C C . PHE A 1 102 ? 4.946 11.678 -2.746 1.00 96.00 102 PHE A C 1
ATOM 806 O O . PHE A 1 102 ? 4.611 11.682 -3.937 1.00 96.00 102 PHE A O 1
ATOM 813 N N . TRP A 1 103 ? 4.246 11.051 -1.806 1.00 97.25 103 TRP A N 1
ATOM 814 C CA . TRP A 1 103 ? 2.969 10.394 -2.029 1.00 97.25 103 TRP A CA 1
ATOM 815 C C . TRP A 1 103 ? 2.016 10.633 -0.864 1.00 97.25 103 TRP A C 1
ATOM 817 O O . TRP A 1 103 ? 2.250 10.169 0.250 1.00 97.25 103 TRP A O 1
ATOM 827 N N . ASN A 1 104 ? 0.897 11.282 -1.158 1.00 97.69 104 ASN A N 1
ATOM 828 C CA . ASN A 1 104 ? -0.188 11.533 -0.224 1.00 97.69 104 ASN A CA 1
ATOM 829 C C . ASN A 1 104 ? -1.394 10.690 -0.623 1.00 97.69 104 ASN A C 1
ATOM 831 O O . ASN A 1 104 ? -1.829 10.750 -1.771 1.00 97.69 104 ASN A O 1
ATOM 835 N N . VAL A 1 105 ? -1.964 9.925 0.306 1.00 97.75 105 VAL A N 1
ATOM 836 C CA . VAL A 1 105 ? -3.172 9.125 0.062 1.00 97.75 105 VAL A CA 1
ATOM 837 C C . VAL A 1 105 ? -4.068 9.085 1.291 1.00 97.75 105 VAL A C 1
ATOM 839 O O . VAL A 1 105 ? -3.604 9.059 2.433 1.00 97.75 105 VAL A O 1
ATOM 842 N N . LYS A 1 106 ? -5.381 9.070 1.058 1.00 97.88 106 LYS A N 1
ATOM 843 C CA . LYS A 1 106 ? -6.395 8.931 2.099 1.00 97.88 106 LYS A CA 1
ATOM 844 C C . LYS A 1 106 ? -7.016 7.535 2.052 1.00 97.88 106 LYS A C 1
ATOM 846 O O . LYS A 1 106 ? -7.597 7.153 1.042 1.00 97.88 106 LYS A O 1
ATOM 851 N N . PHE A 1 107 ? -6.955 6.817 3.164 1.00 98.06 107 PHE A N 1
ATOM 852 C CA . PHE A 1 107 ? -7.687 5.576 3.403 1.00 98.06 107 PHE A CA 1
ATOM 853 C C . PHE A 1 107 ? -8.994 5.891 4.127 1.00 98.06 107 PHE A C 1
ATOM 855 O O . PHE A 1 107 ? -8.997 6.657 5.093 1.00 98.06 107 PHE A O 1
ATOM 862 N N . PHE A 1 108 ? -10.097 5.305 3.687 1.00 97.56 108 PHE A N 1
ATOM 863 C CA . PHE A 1 108 ? -11.379 5.334 4.381 1.00 97.56 108 PHE A CA 1
ATOM 864 C C . PHE A 1 108 ? -11.706 3.929 4.886 1.00 97.56 108 PHE A C 1
ATOM 866 O O . PHE A 1 108 ? -11.650 2.968 4.119 1.00 97.56 108 PHE A O 1
ATOM 873 N N . VAL A 1 109 ? -12.008 3.815 6.178 1.00 96.81 109 VAL A N 1
ATOM 874 C CA . VAL A 1 109 ? -12.301 2.543 6.843 1.00 96.81 109 VAL A CA 1
ATOM 875 C C . VAL A 1 109 ? -13.823 2.396 6.957 1.00 96.81 109 VAL A C 1
ATOM 877 O O . VAL A 1 109 ? -14.450 3.239 7.603 1.00 96.81 109 VAL A O 1
ATOM 880 N N . PRO A 1 110 ? -14.430 1.372 6.331 1.00 95.19 110 PRO A N 1
ATOM 881 C CA . PRO A 1 110 ? -15.878 1.173 6.360 1.00 95.19 110 PRO A CA 1
ATOM 882 C C . PRO A 1 110 ? -16.361 0.638 7.716 1.00 95.19 110 PRO A C 1
ATOM 884 O O . PRO A 1 110 ? -15.612 -0.026 8.430 1.00 95.19 110 PRO A O 1
ATOM 887 N N . ASP A 1 111 ? -17.644 0.834 8.030 1.00 90.62 111 ASP A N 1
ATOM 888 C CA . ASP A 1 111 ? -18.236 0.427 9.319 1.00 90.62 111 ASP A CA 1
ATOM 889 C C . ASP A 1 111 ? -18.131 -1.084 9.595 1.00 90.62 111 ASP A C 1
ATOM 891 O O . ASP A 1 111 ? -17.954 -1.507 10.735 1.00 90.62 111 ASP A O 1
ATOM 895 N N . ASN A 1 112 ? -18.183 -1.911 8.544 1.00 90.31 112 ASN A N 1
ATOM 896 C CA . ASN A 1 112 ? -18.113 -3.374 8.643 1.00 90.31 112 ASN A CA 1
ATOM 897 C C . ASN A 1 112 ? -16.689 -3.929 8.482 1.00 90.31 112 ASN A C 1
ATOM 899 O O . ASN A 1 112 ? -16.513 -5.091 8.117 1.00 90.31 112 ASN A O 1
ATOM 903 N N . TYR A 1 113 ? -15.653 -3.125 8.695 1.00 93.19 113 TYR A N 1
ATOM 904 C CA . TYR A 1 113 ? -14.270 -3.586 8.599 1.00 93.19 113 TYR A CA 1
ATOM 905 C C . TYR A 1 113 ? -13.970 -4.722 9.609 1.00 93.19 113 TYR A C 1
ATOM 907 O O . TYR A 1 113 ? -14.356 -4.610 10.776 1.00 93.19 113 TYR A O 1
ATOM 915 N N . PRO A 1 114 ? -13.289 -5.825 9.221 1.00 93.06 114 PRO A N 1
ATOM 916 C CA . PRO A 1 114 ? -12.601 -6.086 7.949 1.00 93.06 114 PRO A CA 1
ATOM 917 C C . PRO A 1 114 ? -13.419 -6.894 6.921 1.00 93.06 114 PRO A C 1
ATOM 919 O O . PRO A 1 114 ? -12.848 -7.494 6.017 1.00 93.06 114 PRO A O 1
ATOM 922 N N . VAL A 1 115 ? -14.748 -6.965 7.048 1.00 93.38 115 VAL A N 1
ATOM 923 C CA . VAL A 1 115 ? -15.608 -7.643 6.056 1.00 93.38 115 VAL A CA 1
ATOM 924 C C . VAL A 1 115 ? -15.610 -6.886 4.726 1.00 93.38 115 VAL A C 1
ATOM 926 O O . VAL A 1 115 ? -15.666 -7.503 3.669 1.00 93.38 115 VAL A O 1
ATOM 929 N N . LEU A 1 116 ? -15.527 -5.555 4.780 1.00 94.50 116 LEU A N 1
ATOM 930 C CA . LEU A 1 116 ? -15.349 -4.689 3.616 1.00 94.50 116 LEU A CA 1
ATOM 931 C C . LEU A 1 116 ? -13.929 -4.121 3.592 1.00 94.50 116 LEU A C 1
ATOM 933 O O . LEU A 1 116 ? -13.356 -3.819 4.641 1.00 94.50 116 LEU A O 1
ATOM 937 N N . ALA A 1 117 ? -13.376 -3.960 2.391 1.00 95.75 117 ALA A N 1
ATOM 938 C CA . ALA A 1 117 ? -12.052 -3.387 2.191 1.00 95.75 117 ALA A CA 1
ATOM 939 C C . ALA A 1 117 ? -12.058 -1.881 2.458 1.00 95.75 117 ALA A C 1
ATOM 941 O O . ALA A 1 117 ? -13.068 -1.198 2.279 1.00 95.75 117 ALA A O 1
ATOM 942 N N . ILE A 1 118 ? -10.893 -1.356 2.835 1.00 97.38 118 ILE A N 1
ATOM 943 C CA . ILE A 1 118 ? -10.667 0.091 2.856 1.00 97.38 118 ILE A CA 1
ATOM 944 C C . ILE A 1 118 ? -10.849 0.687 1.455 1.00 97.38 118 ILE A C 1
ATOM 946 O O . ILE A 1 118 ? -10.482 0.081 0.447 1.00 97.38 118 ILE A O 1
ATOM 950 N N . GLU A 1 119 ? -11.339 1.919 1.400 1.00 97.06 119 GLU A N 1
ATOM 951 C CA . GLU A 1 119 ? -11.435 2.680 0.157 1.00 97.06 119 GLU A CA 1
ATOM 952 C C . GLU A 1 119 ? -10.276 3.680 0.065 1.00 97.06 119 GLU A C 1
ATOM 954 O O . GLU A 1 119 ? -9.972 4.393 1.026 1.00 97.06 119 GLU A O 1
ATOM 959 N N . LEU A 1 120 ? -9.623 3.748 -1.096 1.00 96.88 120 LEU A N 1
ATOM 960 C CA . LEU A 1 120 ? -8.548 4.706 -1.357 1.00 96.88 120 LEU A CA 1
ATOM 961 C C . LEU A 1 120 ? -9.112 5.955 -2.035 1.00 96.88 120 LEU A C 1
ATOM 963 O O . LEU A 1 120 ? -9.799 5.861 -3.050 1.00 96.88 120 LEU A O 1
ATOM 967 N N . LYS A 1 121 ? -8.790 7.135 -1.503 1.00 94.00 121 LYS A N 1
ATOM 968 C CA . LYS A 1 121 ? -9.212 8.439 -2.032 1.00 94.00 121 LYS A CA 1
ATOM 969 C C . LYS A 1 121 ? -8.044 9.415 -2.095 1.00 94.00 121 LYS A C 1
ATOM 971 O O . LYS A 1 121 ? -7.083 9.299 -1.336 1.00 94.00 121 LYS A O 1
ATOM 976 N N . ASN A 1 122 ? -8.184 10.418 -2.963 1.00 84.44 122 ASN A N 1
ATOM 977 C CA . ASN A 1 122 ? -7.341 11.614 -3.022 1.00 84.44 122 ASN A CA 1
ATOM 978 C C . ASN A 1 122 ? -5.836 11.305 -3.003 1.00 84.44 122 ASN A C 1
ATOM 980 O O . ASN A 1 122 ? -5.135 11.714 -2.081 1.00 84.44 122 ASN A O 1
ATOM 984 N N . ALA A 1 123 ? -5.351 10.573 -4.010 1.00 90.06 123 ALA A N 1
ATOM 985 C CA . ALA A 1 123 ? -3.914 10.455 -4.214 1.00 90.06 123 ALA A CA 1
ATOM 986 C C . ALA A 1 123 ? -3.352 11.780 -4.745 1.00 90.06 123 ALA A C 1
ATOM 988 O O . ALA A 1 123 ? -3.883 12.324 -5.715 1.00 90.06 123 ALA A O 1
ATOM 989 N N . GLU A 1 124 ? -2.264 12.277 -4.177 1.00 95.56 124 GLU A N 1
ATOM 990 C CA . GLU A 1 124 ? -1.497 13.427 -4.665 1.00 95.56 124 GLU A CA 1
ATOM 991 C C . GLU A 1 124 ? -0.013 13.059 -4.643 1.00 95.56 124 GLU A C 1
ATOM 993 O O . GLU A 1 124 ? 0.468 12.440 -3.697 1.00 95.56 124 GLU A O 1
ATOM 998 N N . THR A 1 125 ? 0.699 13.352 -5.727 1.00 96.19 125 THR A N 1
ATOM 999 C CA . THR A 1 125 ? 2.098 12.951 -5.899 1.00 96.19 125 THR A CA 1
ATOM 1000 C C . THR A 1 125 ? 2.741 13.764 -7.015 1.00 96.19 125 THR A C 1
ATOM 1002 O O . THR A 1 125 ? 2.047 14.208 -7.932 1.00 96.19 125 THR A O 1
ATOM 1005 N N . ASN A 1 126 ? 4.062 13.906 -6.960 1.00 95.06 126 ASN A N 1
ATOM 1006 C CA . ASN A 1 126 ? 4.897 14.409 -8.049 1.00 95.06 126 ASN A CA 1
ATOM 1007 C C . ASN A 1 126 ? 5.503 13.292 -8.923 1.00 95.06 126 ASN A C 1
ATOM 1009 O O . ASN A 1 126 ? 6.368 13.566 -9.752 1.00 95.06 126 ASN A O 1
ATOM 1013 N N . LEU A 1 127 ? 5.065 12.040 -8.753 1.00 92.62 127 LEU A N 1
ATOM 1014 C CA . LEU A 1 127 ? 5.450 10.930 -9.623 1.00 92.62 127 LEU A CA 1
ATOM 1015 C C . LEU A 1 127 ? 4.810 11.035 -11.022 1.00 92.62 127 LEU A C 1
ATOM 1017 O O . LEU A 1 127 ? 3.731 11.620 -11.169 1.00 92.62 127 LEU A O 1
ATOM 1021 N N . PRO A 1 128 ? 5.416 10.393 -12.041 1.00 91.00 128 PRO A N 1
ATOM 1022 C CA . PRO A 1 128 ? 4.825 10.269 -13.369 1.00 91.00 128 PRO A CA 1
ATOM 1023 C C . PRO A 1 128 ? 3.387 9.711 -13.328 1.00 91.00 128 PRO A C 1
ATOM 1025 O O . PRO A 1 128 ? 3.112 8.798 -12.537 1.00 91.00 128 PRO A O 1
ATOM 1028 N N . PRO A 1 129 ? 2.471 10.177 -14.203 1.00 89.56 129 PRO A N 1
ATOM 1029 C CA . PRO A 1 129 ? 1.077 9.722 -14.223 1.00 89.56 129 PRO A CA 1
ATOM 1030 C C . PRO A 1 129 ? 0.911 8.204 -14.363 1.00 89.56 129 PRO A C 1
ATOM 1032 O O . PRO A 1 129 ? 0.037 7.618 -13.723 1.00 89.56 129 PRO A O 1
ATOM 1035 N N . THR A 1 130 ? 1.778 7.555 -15.143 1.00 87.31 130 THR A N 1
ATOM 1036 C CA . THR A 1 130 ? 1.781 6.099 -15.355 1.00 87.31 130 THR A CA 1
ATOM 1037 C C . THR A 1 130 ? 2.067 5.333 -14.062 1.00 87.31 130 THR A C 1
ATOM 1039 O O . THR A 1 130 ? 1.345 4.391 -13.721 1.00 87.31 130 THR A O 1
ATOM 1042 N N . LEU A 1 131 ? 3.069 5.771 -13.291 1.00 91.12 131 LEU A N 1
ATOM 1043 C CA . LEU A 1 131 ? 3.380 5.211 -11.974 1.00 91.12 131 LEU A CA 1
ATOM 1044 C C . LEU A 1 131 ? 2.274 5.514 -10.973 1.00 91.12 131 LEU A C 1
ATOM 1046 O O . LEU A 1 131 ? 1.827 4.609 -10.274 1.00 91.12 131 LEU A O 1
ATOM 1050 N N . ARG A 1 132 ? 1.779 6.753 -10.941 1.00 93.19 132 ARG A N 1
ATOM 1051 C CA . ARG A 1 132 ? 0.665 7.139 -10.072 1.00 93.19 132 ARG A CA 1
ATOM 1052 C C . ARG A 1 132 ? -0.543 6.230 -10.275 1.00 93.19 132 ARG A C 1
ATOM 1054 O O . ARG A 1 132 ? -1.063 5.692 -9.301 1.00 93.19 132 ARG A O 1
ATOM 1061 N N . HIS A 1 133 ? -0.981 6.057 -11.519 1.00 92.12 133 HIS A N 1
ATOM 1062 C CA . HIS A 1 133 ? -2.108 5.188 -11.834 1.00 92.12 133 HIS A CA 1
ATOM 1063 C C . HIS A 1 133 ? -1.824 3.758 -11.368 1.00 92.12 133 HIS A C 1
ATOM 1065 O O . HIS A 1 133 ? -2.602 3.198 -10.603 1.00 92.12 133 HIS A O 1
ATOM 1071 N N . HIS A 1 134 ? -0.671 3.193 -11.736 1.00 91.25 134 HIS A N 1
ATOM 1072 C CA . HIS A 1 134 ? -0.317 1.833 -11.344 1.00 91.25 134 HIS A CA 1
ATOM 1073 C C . HIS A 1 134 ? -0.314 1.619 -9.826 1.00 91.25 134 HIS A C 1
ATOM 1075 O O . HIS A 1 134 ? -0.958 0.688 -9.355 1.00 91.25 134 HIS A O 1
ATOM 1081 N N . ILE A 1 135 ? 0.392 2.459 -9.069 1.00 93.50 135 ILE A N 1
ATOM 1082 C CA . ILE A 1 135 ? 0.522 2.316 -7.614 1.00 93.50 135 ILE A CA 1
ATOM 1083 C C . ILE A 1 135 ? -0.858 2.438 -6.961 1.00 93.50 135 ILE A C 1
ATOM 1085 O O . ILE A 1 135 ? -1.203 1.656 -6.077 1.00 93.50 135 ILE A O 1
ATOM 1089 N N . PHE A 1 136 ? -1.680 3.385 -7.416 1.00 95.62 136 PHE A N 1
ATOM 1090 C CA . PHE A 1 136 ? -3.010 3.583 -6.854 1.00 95.62 136 PHE A CA 1
ATOM 1091 C C . PHE A 1 136 ? -3.957 2.408 -7.151 1.00 95.62 136 PHE A C 1
ATOM 1093 O O . PHE A 1 136 ? -4.626 1.924 -6.236 1.00 95.62 136 PHE A O 1
ATOM 1100 N N . GLU A 1 137 ? -3.975 1.905 -8.390 1.00 95.12 137 GLU A N 1
ATOM 1101 C CA . GLU A 1 137 ? -4.760 0.719 -8.762 1.00 95.12 137 GLU A CA 1
ATOM 1102 C C . GLU A 1 137 ? -4.268 -0.544 -8.052 1.00 95.12 137 GLU A C 1
ATOM 1104 O O . GLU A 1 137 ? -5.069 -1.335 -7.558 1.00 95.12 137 GLU A O 1
ATOM 1109 N N . GLN A 1 138 ? -2.950 -0.717 -7.942 1.00 94.75 138 GLN A N 1
ATOM 1110 C CA . GLN A 1 138 ? -2.357 -1.856 -7.252 1.00 94.75 138 GLN A CA 1
ATOM 1111 C C . GLN A 1 138 ? -2.728 -1.849 -5.767 1.00 94.75 138 GLN A C 1
ATOM 1113 O O . GLN A 1 138 ? -3.083 -2.892 -5.222 1.00 94.75 138 GLN A O 1
ATOM 1118 N N . GLY A 1 139 ? -2.716 -0.680 -5.121 1.00 96.56 139 GLY A N 1
ATOM 1119 C CA . GLY A 1 139 ? -3.193 -0.527 -3.749 1.00 96.56 139 GLY A CA 1
ATOM 1120 C C . GLY A 1 139 ? -4.670 -0.908 -3.594 1.00 96.56 139 GLY A C 1
ATOM 1121 O O . GLY A 1 139 ? -5.020 -1.622 -2.654 1.00 96.56 139 GLY A O 1
ATOM 1122 N N . ARG A 1 140 ? -5.536 -0.497 -4.532 1.00 96.62 140 ARG A N 1
ATOM 1123 C CA . ARG A 1 140 ? -6.957 -0.893 -4.530 1.00 96.62 140 ARG A CA 1
ATOM 1124 C C . ARG A 1 140 ? -7.138 -2.397 -4.680 1.00 96.62 140 ARG A C 1
ATOM 1126 O O . ARG A 1 140 ? -7.894 -2.997 -3.921 1.00 96.62 140 ARG A O 1
ATOM 1133 N N . GLU A 1 141 ? -6.418 -3.012 -5.611 1.00 96.00 141 GLU A N 1
ATOM 1134 C CA . GLU A 1 141 ? -6.472 -4.458 -5.821 1.00 96.00 141 GLU A CA 1
ATOM 1135 C C . GLU A 1 141 ? -5.953 -5.226 -4.596 1.00 96.00 141 GLU A C 1
ATOM 1137 O O . GLU A 1 141 ? -6.542 -6.229 -4.196 1.00 96.00 141 GLU A O 1
ATOM 1142 N N . MET A 1 142 ? -4.902 -4.733 -3.932 1.00 96.00 142 MET A N 1
ATOM 1143 C CA . MET A 1 142 ? -4.407 -5.327 -2.687 1.00 96.00 142 MET A CA 1
ATOM 1144 C C . MET A 1 142 ? -5.441 -5.270 -1.562 1.00 96.00 142 MET A C 1
ATOM 1146 O O . MET A 1 142 ? -5.592 -6.253 -0.831 1.00 96.00 142 MET A O 1
ATOM 1150 N N . ALA A 1 143 ? -6.166 -4.157 -1.440 1.00 97.12 143 ALA A N 1
ATOM 1151 C CA . ALA A 1 143 ? -7.254 -4.034 -0.481 1.00 97.12 143 ALA A CA 1
ATOM 1152 C C . ALA A 1 143 ? -8.400 -5.007 -0.809 1.00 97.12 143 ALA A C 1
ATOM 1154 O O . ALA A 1 143 ? -8.849 -5.743 0.071 1.00 97.12 143 ALA A O 1
ATOM 1155 N N . ARG A 1 144 ? -8.801 -5.090 -2.086 1.00 96.00 144 ARG A N 1
ATOM 1156 C CA . ARG A 1 144 ? -9.838 -6.010 -2.579 1.00 96.00 144 ARG A CA 1
ATOM 1157 C C . ARG A 1 144 ? -9.508 -7.471 -2.265 1.00 96.00 144 ARG A C 1
ATOM 1159 O O . ARG A 1 144 ? -10.329 -8.181 -1.694 1.00 96.00 144 ARG A O 1
ATOM 1166 N N . GLN A 1 145 ? -8.278 -7.909 -2.543 1.00 95.12 145 GLN A N 1
ATOM 1167 C CA . GLN A 1 145 ? -7.810 -9.280 -2.284 1.00 95.12 145 GLN A CA 1
ATOM 1168 C C . GLN A 1 145 ? -7.822 -9.687 -0.803 1.00 95.12 145 GLN A C 1
ATOM 1170 O O . GLN A 1 145 ? -7.684 -10.870 -0.489 1.00 95.12 145 GLN A O 1
ATOM 1175 N N . CYS A 1 146 ? -7.935 -8.734 0.124 1.00 95.38 146 CYS A N 1
ATOM 1176 C CA . CYS A 1 146 ? -8.057 -9.046 1.543 1.00 95.38 146 CYS A CA 1
ATOM 1177 C C . CYS A 1 146 ? -9.480 -9.458 1.931 1.00 95.38 146 CYS A C 1
ATOM 1179 O O . CYS A 1 146 ? -9.645 -10.178 2.909 1.00 95.38 146 CYS A O 1
ATOM 1181 N N . VAL A 1 147 ? -10.500 -9.043 1.178 1.00 95.25 147 VAL A N 1
ATOM 1182 C CA . VAL A 1 147 ? -11.910 -9.246 1.555 1.00 95.25 147 VAL A CA 1
ATOM 1183 C C . VAL A 1 147 ? -12.724 -10.003 0.511 1.00 95.25 147 VAL A C 1
ATOM 1185 O O . VAL A 1 147 ? -13.778 -10.541 0.835 1.00 95.25 147 VAL A O 1
ATOM 1188 N N . GLU A 1 148 ? -12.223 -10.098 -0.719 1.00 93.12 148 GLU A N 1
ATOM 1189 C CA . GLU A 1 148 ? -12.840 -10.857 -1.800 1.00 93.12 148 GLU A CA 1
ATOM 1190 C C . GLU A 1 148 ? -12.023 -12.102 -2.158 1.00 93.12 148 GLU A C 1
ATOM 1192 O O . GLU A 1 148 ? -10.787 -12.055 -2.176 1.00 93.12 148 GLU A O 1
ATOM 1197 N N . PRO A 1 149 ? -12.697 -13.213 -2.508 1.00 90.38 149 PRO A N 1
ATOM 1198 C CA . PRO A 1 149 ? -12.013 -14.425 -2.915 1.00 90.38 149 PRO A CA 1
ATOM 1199 C C . PRO A 1 149 ? -11.198 -14.213 -4.204 1.00 90.38 149 PRO A C 1
ATOM 1201 O O . PRO A 1 149 ? -11.503 -13.332 -5.020 1.00 90.38 149 PRO A O 1
ATOM 1204 N N . PRO A 1 150 ? -10.166 -15.045 -4.433 1.00 88.25 150 PRO A N 1
ATOM 1205 C CA . PRO A 1 150 ? -9.423 -15.032 -5.683 1.00 88.25 150 PRO A CA 1
ATOM 1206 C C . PRO A 1 150 ? -10.347 -15.232 -6.890 1.00 88.25 150 PRO A C 1
ATOM 1208 O O . PRO A 1 150 ? -11.250 -16.063 -6.866 1.00 88.25 150 PRO A O 1
ATOM 1211 N N . LEU A 1 151 ? -10.071 -14.518 -7.986 1.00 86.25 151 LEU A N 1
ATOM 1212 C CA . LEU A 1 151 ? -10.831 -14.655 -9.238 1.00 86.25 151 LEU A CA 1
ATOM 1213 C C . LEU A 1 151 ? -10.667 -16.047 -9.871 1.00 86.25 151 LEU A C 1
ATOM 1215 O O . LEU A 1 151 ? -11.525 -16.515 -10.618 1.00 86.25 151 LEU A O 1
ATOM 1219 N N . LYS A 1 152 ? -9.544 -16.716 -9.588 1.00 86.31 152 LYS A N 1
ATOM 1220 C CA . LYS A 1 152 ? -9.301 -18.096 -10.013 1.00 86.31 152 LYS A CA 1
ATOM 1221 C C . LYS A 1 152 ? -10.017 -19.046 -9.063 1.00 86.31 152 LYS A C 1
ATOM 1223 O O . LYS A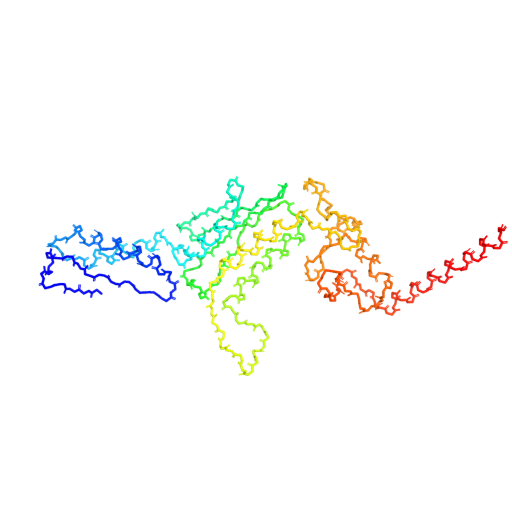 1 152 ? -9.942 -18.874 -7.850 1.00 86.31 152 LYS A O 1
ATOM 1228 N N . LYS A 1 153 ? -10.653 -20.080 -9.623 1.00 80.56 153 LYS A N 1
ATOM 1229 C CA . LYS A 1 153 ? -11.312 -21.118 -8.825 1.00 80.56 153 LYS A CA 1
ATOM 1230 C C . LYS A 1 153 ? -10.303 -21.729 -7.838 1.00 80.56 153 LYS A C 1
ATOM 1232 O O . LYS A 1 153 ? -9.227 -22.138 -8.287 1.00 80.56 153 LYS A O 1
ATOM 1237 N N . PRO A 1 154 ? -10.631 -21.783 -6.536 1.00 81.56 154 PRO A N 1
ATOM 1238 C CA . PRO A 1 154 ? -9.777 -22.430 -5.551 1.00 81.56 154 PRO A CA 1
ATOM 1239 C C . PRO A 1 154 ? -9.617 -23.910 -5.897 1.00 81.56 154 PRO A C 1
ATOM 1241 O O . PRO A 1 154 ? -10.516 -24.533 -6.475 1.00 81.56 154 PRO A O 1
ATOM 1244 N N . LYS A 1 155 ? -8.453 -24.474 -5.577 1.00 85.44 155 LYS A N 1
ATOM 1245 C CA . LYS A 1 155 ? -8.217 -25.910 -5.737 1.00 85.44 155 LYS A CA 1
ATOM 1246 C C . LYS A 1 155 ? -9.073 -26.679 -4.721 1.00 85.44 155 LYS A C 1
ATOM 1248 O O . LYS A 1 155 ? -9.406 -26.126 -3.675 1.00 85.44 155 LYS A O 1
ATOM 1253 N N . PRO A 1 156 ? -9.388 -27.964 -4.970 1.00 80.81 156 PRO A N 1
ATOM 1254 C CA . PRO A 1 156 ? -10.255 -28.753 -4.087 1.00 80.81 156 PRO A CA 1
ATOM 1255 C C . PRO A 1 156 ? -9.800 -28.814 -2.620 1.00 80.81 156 PRO A C 1
ATOM 1257 O O . PRO A 1 156 ? -10.633 -28.960 -1.734 1.00 80.81 156 PRO A O 1
ATOM 1260 N N . ASN A 1 157 ? -8.492 -28.681 -2.371 1.00 85.88 157 ASN A N 1
ATOM 1261 C CA . ASN A 1 157 ? -7.889 -28.760 -1.037 1.00 85.88 157 ASN A CA 1
ATOM 1262 C C . ASN A 1 157 ? -7.547 -27.386 -0.432 1.00 85.88 157 ASN A C 1
ATOM 1264 O O . ASN A 1 157 ? -6.937 -27.338 0.636 1.00 85.88 157 ASN A O 1
ATOM 1268 N N . ASP A 1 158 ? -7.883 -26.278 -1.101 1.00 83.94 158 ASP A N 1
ATOM 1269 C CA . ASP A 1 158 ? -7.602 -24.949 -0.556 1.00 83.94 158 ASP A CA 1
ATOM 1270 C C . ASP A 1 158 ? -8.578 -24.634 0.594 1.00 83.94 158 ASP A C 1
ATOM 1272 O O . ASP A 1 158 ? -9.773 -24.939 0.500 1.00 83.94 158 ASP A O 1
ATOM 1276 N N . PRO A 1 159 ? -8.107 -24.012 1.692 1.00 86.50 159 PRO A N 1
ATOM 1277 C CA . PRO A 1 159 ? -8.986 -23.611 2.780 1.00 86.50 159 PRO A CA 1
ATOM 1278 C C . PRO A 1 159 ? -10.011 -22.574 2.292 1.00 86.50 159 PRO A C 1
ATOM 1280 O O . PRO A 1 159 ? -9.720 -21.794 1.378 1.00 86.50 159 PRO A O 1
ATOM 1283 N N . PRO A 1 160 ? -11.202 -22.507 2.917 1.00 89.31 160 PRO A N 1
ATOM 1284 C CA . PRO A 1 160 ? -12.198 -21.513 2.551 1.00 89.31 160 PRO A CA 1
ATOM 1285 C C . PRO A 1 160 ? -11.642 -20.106 2.776 1.00 89.31 160 PRO A C 1
ATOM 1287 O O . PRO A 1 160 ? -11.047 -19.816 3.818 1.00 89.31 160 PRO A O 1
ATOM 1290 N N . PHE A 1 161 ? -11.866 -19.229 1.798 1.00 91.31 161 PHE A N 1
ATOM 1291 C CA . PHE A 1 161 ? -11.471 -17.831 1.886 1.00 91.31 161 PHE A CA 1
ATOM 1292 C C . PHE A 1 161 ? -12.134 -17.157 3.096 1.00 91.31 161 PHE A C 1
ATOM 1294 O O . PHE A 1 161 ? -13.331 -17.329 3.339 1.00 91.31 161 PHE A O 1
ATOM 1301 N N . LYS A 1 162 ? -11.354 -16.374 3.844 1.00 91.25 162 LYS A N 1
ATOM 1302 C CA . LYS A 1 162 ? -11.833 -15.572 4.971 1.00 91.25 162 LYS A CA 1
ATOM 1303 C C . LYS A 1 162 ? -11.342 -14.134 4.811 1.00 91.25 162 LYS A C 1
ATOM 1305 O O . LYS A 1 162 ? -10.142 -13.960 4.593 1.00 91.25 162 LYS A O 1
ATOM 1310 N N . PRO A 1 163 ? -12.228 -13.132 4.958 1.00 92.75 163 PRO A N 1
ATOM 1311 C CA . PRO A 1 163 ? -11.818 -11.738 4.970 1.00 92.75 163 PRO A CA 1
ATOM 1312 C C . PRO A 1 163 ? -10.769 -11.474 6.049 1.00 92.75 163 PRO A C 1
ATOM 1314 O O . PRO A 1 163 ? -10.866 -11.989 7.167 1.00 92.75 163 PRO A O 1
ATOM 1317 N N . GLN A 1 164 ? -9.779 -10.660 5.707 1.00 93.56 164 GLN A N 1
ATOM 1318 C CA . GLN A 1 164 ? -8.699 -10.240 6.590 1.00 93.56 164 GLN A CA 1
ATOM 1319 C C . GLN A 1 164 ? -8.537 -8.714 6.554 1.00 93.56 164 GLN A C 1
ATOM 1321 O O . GLN A 1 164 ? -8.914 -8.083 5.563 1.00 93.56 164 GLN A O 1
ATOM 1326 N N . PRO A 1 165 ? -7.962 -8.109 7.608 1.00 95.31 165 PRO A N 1
ATOM 1327 C CA . PRO A 1 165 ? -7.662 -6.682 7.624 1.00 95.31 165 PRO A CA 1
ATOM 1328 C C . PRO A 1 165 ? -6.780 -6.270 6.436 1.00 95.31 165 PRO A C 1
ATOM 1330 O O . PRO A 1 165 ? -5.822 -6.959 6.082 1.00 95.31 165 PRO A O 1
ATOM 1333 N N . SER A 1 166 ? -7.137 -5.161 5.791 1.00 96.88 166 SER A N 1
ATOM 1334 C CA . SER A 1 166 ? -6.530 -4.699 4.543 1.00 96.88 166 SER A CA 1
ATOM 1335 C C . SER A 1 166 ? -5.696 -3.424 4.688 1.00 96.88 166 SER A C 1
ATOM 1337 O O . SER A 1 166 ? -4.928 -3.104 3.777 1.00 96.88 166 SER A O 1
ATOM 1339 N N . LEU A 1 167 ? -5.847 -2.670 5.783 1.00 97.56 167 LEU A N 1
ATOM 1340 C CA . LEU A 1 167 ? -5.220 -1.360 5.978 1.00 97.56 167 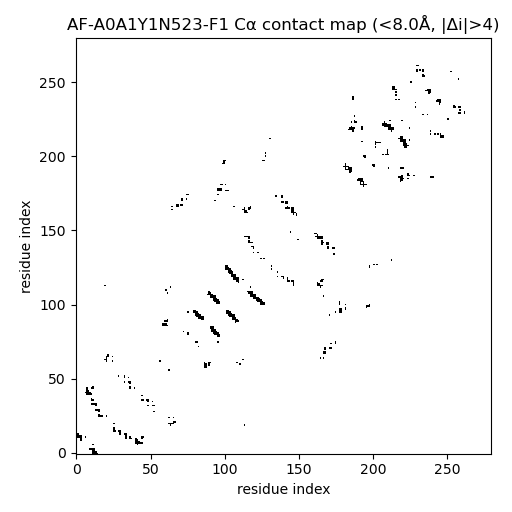LEU A CA 1
ATOM 1341 C C . LEU A 1 167 ? -3.699 -1.467 6.020 1.00 97.56 167 LEU A C 1
ATOM 1343 O O . LEU A 1 167 ? -3.024 -0.795 5.239 1.00 97.56 167 LEU A O 1
ATOM 1347 N N . GLU A 1 168 ? -3.167 -2.324 6.889 1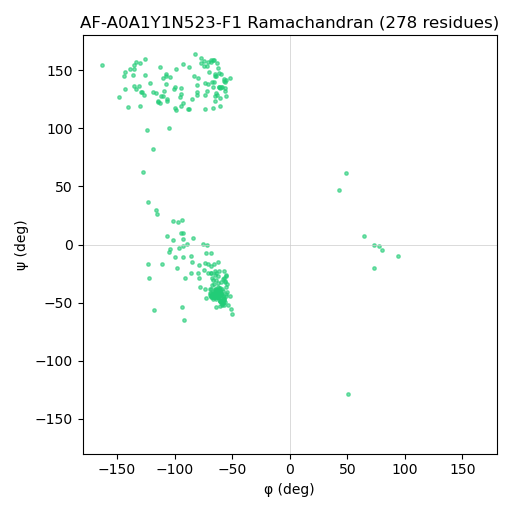.00 97.00 168 GLU A N 1
ATOM 1348 C CA . GLU A 1 168 ? -1.722 -2.495 7.052 1.00 97.00 168 GLU A CA 1
ATOM 1349 C C . GLU A 1 168 ? -1.077 -2.962 5.753 1.00 97.00 168 GLU A C 1
ATOM 1351 O O . GLU A 1 168 ? -0.173 -2.306 5.241 1.00 97.00 168 GLU A O 1
ATOM 1356 N N . LYS A 1 169 ? -1.595 -4.044 5.161 1.00 96.94 169 LYS A N 1
ATOM 1357 C CA . LYS A 1 169 ? -1.053 -4.617 3.924 1.00 96.94 169 LYS A CA 1
ATOM 1358 C C . LYS A 1 169 ? -0.982 -3.583 2.797 1.00 96.94 169 LYS A C 1
ATOM 1360 O O . LYS A 1 169 ? 0.014 -3.518 2.077 1.00 96.94 169 LYS A O 1
ATOM 1365 N N . THR A 1 170 ? -2.028 -2.771 2.661 1.00 97.69 170 THR A N 1
ATOM 1366 C CA . THR A 1 170 ? -2.108 -1.749 1.615 1.00 97.69 170 THR A CA 1
ATOM 1367 C C . THR A 1 170 ? -1.173 -0.574 1.909 1.00 97.69 170 THR A C 1
ATOM 1369 O O . THR A 1 170 ? -0.424 -0.156 1.029 1.00 97.69 170 THR A O 1
ATOM 1372 N N . ALA A 1 171 ? -1.153 -0.058 3.141 1.00 97.75 171 ALA A N 1
ATOM 1373 C CA . ALA A 1 171 ? -0.266 1.039 3.531 1.00 97.75 171 ALA A CA 1
ATOM 1374 C C . ALA A 1 171 ? 1.219 0.653 3.417 1.00 97.75 171 ALA A C 1
ATOM 1376 O O . ALA A 1 171 ? 2.011 1.431 2.886 1.00 97.75 171 ALA A O 1
ATOM 1377 N N . CYS A 1 172 ? 1.589 -0.564 3.827 1.00 97.12 172 CYS A N 1
ATOM 1378 C CA . CYS A 1 172 ? 2.942 -1.100 3.680 1.00 97.12 172 CYS A CA 1
ATOM 1379 C C . CYS A 1 172 ? 3.398 -1.126 2.217 1.00 97.12 172 CYS A C 1
ATOM 1381 O O . CYS A 1 172 ? 4.544 -0.787 1.930 1.00 97.12 172 CYS A O 1
ATOM 1383 N N . PHE A 1 173 ? 2.511 -1.489 1.285 1.00 96.56 173 PHE A N 1
ATOM 1384 C CA . PHE A 1 173 ? 2.819 -1.433 -0.144 1.00 96.56 173 PHE A CA 1
ATOM 1385 C C . PHE A 1 173 ? 3.161 -0.012 -0.596 1.00 96.56 173 PHE A C 1
ATOM 1387 O O . PHE A 1 173 ? 4.211 0.179 -1.206 1.00 96.56 173 PHE A O 1
ATOM 1394 N N . PHE A 1 174 ? 2.335 0.983 -0.249 1.00 96.56 174 PHE A N 1
ATOM 1395 C CA . PHE A 1 174 ? 2.619 2.380 -0.591 1.00 96.56 174 PHE A CA 1
ATOM 1396 C C . PHE A 1 174 ? 3.963 2.839 -0.016 1.00 96.56 174 PHE A C 1
ATOM 1398 O O . PHE A 1 174 ? 4.789 3.366 -0.758 1.00 96.56 174 PHE A 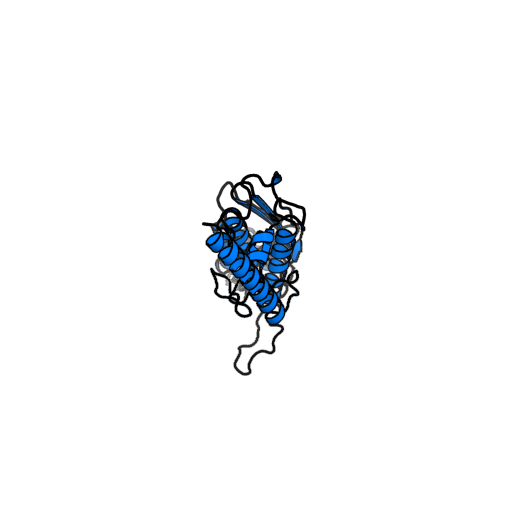O 1
ATOM 1405 N N . ILE A 1 175 ? 4.205 2.596 1.277 1.00 96.50 175 ILE A N 1
ATOM 1406 C CA . ILE A 1 175 ? 5.441 3.003 1.964 1.00 96.50 175 ILE A CA 1
ATOM 1407 C C . ILE A 1 175 ? 6.662 2.385 1.280 1.00 96.50 175 ILE A C 1
ATOM 1409 O O . ILE A 1 175 ? 7.589 3.101 0.906 1.00 96.50 175 ILE A O 1
ATOM 1413 N N . ASN A 1 176 ? 6.653 1.067 1.077 1.00 94.62 176 ASN A N 1
ATOM 1414 C CA . ASN A 1 176 ? 7.795 0.356 0.511 1.00 94.62 176 ASN A CA 1
ATOM 1415 C C . ASN A 1 176 ? 8.044 0.752 -0.946 1.00 94.62 176 ASN A C 1
ATOM 1417 O O . ASN A 1 176 ? 9.184 1.016 -1.321 1.00 94.62 176 ASN A O 1
ATOM 1421 N N . TYR A 1 177 ? 6.990 0.823 -1.762 1.00 93.00 177 TYR A N 1
ATOM 1422 C CA . TYR A 1 177 ? 7.130 1.122 -3.183 1.00 93.00 177 TYR A CA 1
ATOM 1423 C C . TYR A 1 177 ? 7.637 2.553 -3.400 1.00 93.00 177 TYR A C 1
ATOM 1425 O O . TYR A 1 177 ? 8.611 2.757 -4.121 1.00 93.00 177 TYR A O 1
ATOM 1433 N N . VAL A 1 178 ? 7.047 3.542 -2.717 1.00 93.88 178 VAL A N 1
ATOM 1434 C CA . VAL A 1 178 ? 7.449 4.954 -2.843 1.00 93.88 178 VAL A CA 1
ATOM 1435 C C . VAL A 1 178 ? 8.880 5.175 -2.350 1.00 93.88 178 VAL A C 1
ATOM 1437 O O . VAL A 1 178 ? 9.640 5.880 -3.010 1.00 93.88 178 VAL A O 1
ATOM 1440 N N . LYS A 1 179 ? 9.293 4.528 -1.252 1.00 93.94 179 LYS A N 1
ATOM 1441 C CA . LYS A 1 179 ? 10.673 4.628 -0.744 1.00 93.94 179 LYS A CA 1
ATOM 1442 C C . LYS A 1 179 ? 11.705 3.980 -1.673 1.00 93.94 179 LYS A C 1
ATOM 1444 O O . LYS A 1 179 ? 12.847 4.422 -1.714 1.00 93.94 179 LYS A O 1
ATOM 1449 N N . GLN A 1 180 ? 11.328 2.962 -2.443 1.00 92.06 180 GLN A N 1
ATOM 1450 C CA . GLN A 1 180 ? 12.245 2.290 -3.373 1.00 92.06 180 GLN A CA 1
ATOM 1451 C C . GL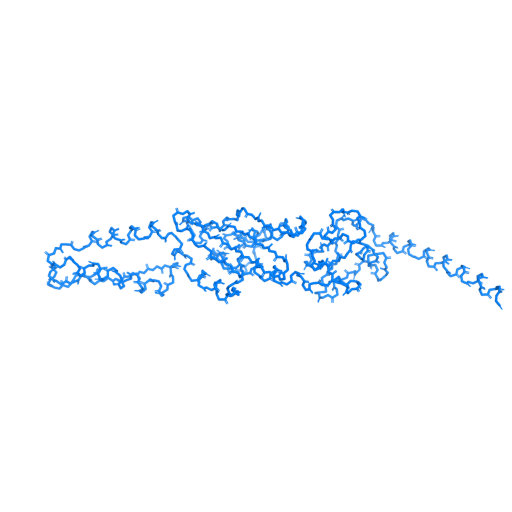N A 1 180 ? 12.341 2.974 -4.740 1.00 92.06 180 GLN A C 1
ATOM 1453 O O . GLN A 1 180 ? 13.346 2.819 -5.424 1.00 92.06 180 GLN A O 1
ATOM 1458 N N . LEU A 1 181 ? 11.317 3.720 -5.161 1.00 91.25 181 LEU A N 1
ATOM 1459 C CA . LEU A 1 181 ? 11.247 4.292 -6.509 1.00 91.25 181 LEU A CA 1
ATOM 1460 C C . LEU A 1 181 ? 12.452 5.173 -6.894 1.00 91.25 181 LEU A C 1
ATOM 1462 O O . LEU A 1 181 ? 13.011 4.935 -7.965 1.00 91.25 181 LEU A O 1
ATOM 1466 N N . PRO A 1 182 ? 12.896 6.148 -6.073 1.00 91.06 182 PRO A N 1
ATOM 1467 C CA . PRO A 1 182 ? 13.985 7.047 -6.465 1.00 91.06 182 PRO A CA 1
ATOM 1468 C C . PRO A 1 182 ? 15.338 6.351 -6.659 1.00 91.06 182 PRO A C 1
ATOM 1470 O O . PRO A 1 182 ? 16.194 6.867 -7.368 1.00 91.06 182 PRO A O 1
ATOM 1473 N N . SER A 1 183 ? 15.545 5.185 -6.039 1.00 91.06 183 SER A N 1
ATOM 1474 C CA . SER A 1 183 ? 16.771 4.395 -6.191 1.00 91.06 183 SER A CA 1
ATOM 1475 C C . SER A 1 183 ? 16.683 3.350 -7.304 1.00 91.06 183 SER A C 1
ATOM 1477 O O . SER A 1 183 ? 17.665 2.651 -7.561 1.00 91.06 183 SER A O 1
ATOM 1479 N N . GLN A 1 184 ? 15.540 3.231 -7.987 1.00 91.19 184 GLN A N 1
ATOM 1480 C CA . GLN A 1 184 ? 15.419 2.302 -9.101 1.00 91.19 184 GLN A CA 1
ATOM 1481 C C . GLN A 1 184 ? 16.212 2.772 -10.321 1.00 91.19 184 GLN A C 1
ATOM 1483 O O . GLN A 1 184 ? 16.195 3.938 -10.723 1.00 91.19 184 GLN A O 1
ATOM 1488 N N . VAL A 1 185 ? 16.868 1.799 -10.944 1.00 93.38 185 VAL A N 1
ATOM 1489 C CA . VAL A 1 185 ? 17.657 1.977 -12.159 1.00 93.38 185 VAL A CA 1
ATOM 1490 C C . VAL A 1 185 ? 17.011 1.255 -13.333 1.00 93.38 185 VAL A C 1
ATOM 1492 O O . VAL A 1 185 ? 16.336 0.229 -13.172 1.00 93.38 185 VAL A O 1
ATOM 1495 N N . CYS A 1 186 ? 17.269 1.769 -14.530 1.00 93.50 186 CYS A N 1
ATOM 1496 C CA . CYS A 1 186 ? 16.860 1.145 -15.772 1.00 93.50 186 CYS A CA 1
ATOM 1497 C C . CYS A 1 186 ? 17.577 -0.191 -15.920 1.00 93.50 186 CYS A C 1
ATOM 1499 O O . CYS A 1 186 ? 18.798 -0.294 -15.801 1.00 93.50 186 CYS A O 1
ATOM 1501 N N . GLN A 1 187 ? 16.821 -1.240 -16.218 1.00 90.56 187 GLN A N 1
ATOM 1502 C CA . GLN A 1 187 ? 17.389 -2.582 -16.286 1.00 90.56 187 GLN A CA 1
ATOM 1503 C C . GLN A 1 187 ? 18.346 -2.801 -17.459 1.00 90.56 187 GLN A C 1
ATOM 1505 O O . GLN A 1 187 ? 19.153 -3.730 -17.395 1.00 90.56 187 GLN A O 1
ATOM 1510 N N . PHE A 1 188 ? 18.283 -1.951 -18.483 1.00 91.12 188 PHE A N 1
ATOM 1511 C CA . PHE A 1 188 ? 19.139 -2.021 -19.661 1.00 91.12 188 PHE A CA 1
ATOM 1512 C C . PHE A 1 188 ? 20.407 -1.169 -19.498 1.00 91.12 188 PHE A C 1
ATOM 1514 O O . PHE A 1 188 ? 21.492 -1.729 -19.406 1.00 91.12 188 PHE A O 1
ATOM 1521 N N . CYS A 1 189 ? 20.281 0.160 -19.388 1.00 92.88 189 CYS A N 1
ATOM 1522 C CA . CYS A 1 189 ? 21.435 1.069 -19.317 1.00 92.88 189 CYS A CA 1
ATOM 1523 C C . CYS A 1 189 ? 22.013 1.264 -17.905 1.00 92.88 189 CYS A C 1
ATOM 1525 O O . CYS A 1 189 ? 23.078 1.851 -17.768 1.00 92.88 189 CYS A O 1
ATOM 1527 N N . LYS A 1 190 ? 21.328 0.788 -16.854 1.00 92.62 190 LYS A N 1
ATOM 1528 C CA . LYS A 1 190 ? 21.715 0.930 -15.433 1.00 92.62 190 LYS A CA 1
ATOM 1529 C C . LYS A 1 190 ? 21.744 2.363 -14.888 1.00 92.62 190 LYS A C 1
ATOM 1531 O O . LYS A 1 190 ? 22.112 2.561 -13.734 1.00 92.62 190 LYS A O 1
ATOM 1536 N N . GLU A 1 191 ? 21.287 3.342 -15.660 1.00 93.19 191 GLU A N 1
ATOM 1537 C CA . GLU A 1 191 ? 21.100 4.716 -15.190 1.00 93.19 191 GLU A CA 1
ATOM 1538 C C . GLU A 1 191 ? 19.828 4.860 -14.342 1.00 93.19 191 GLU A C 1
ATOM 1540 O O . GLU A 1 191 ? 18.913 4.035 -14.421 1.00 93.19 191 GLU A O 1
ATOM 1545 N N . GLN A 1 192 ? 19.744 5.926 -13.542 1.00 92.56 192 GLN A N 1
ATOM 1546 C CA . GLN A 1 192 ? 18.562 6.218 -12.726 1.00 92.56 192 GLN A CA 1
ATOM 1547 C C . GLN A 1 192 ? 17.309 6.407 -13.592 1.00 92.56 192 GLN A C 1
ATOM 1549 O O . GLN A 1 192 ? 17.324 7.081 -14.626 1.00 92.56 192 GLN A O 1
ATOM 1554 N N . CYS A 1 193 ? 16.207 5.795 -13.161 1.00 92.25 193 CYS A N 1
ATOM 1555 C CA . CYS A 1 193 ? 14.923 5.899 -13.850 1.00 92.25 193 CYS A CA 1
ATOM 1556 C C . CYS A 1 193 ? 14.208 7.218 -13.567 1.00 92.25 193 CYS A C 1
ATOM 1558 O O . CYS A 1 193 ? 13.546 7.762 -14.447 1.00 92.25 193 CYS A O 1
ATOM 1560 N N . LEU A 1 194 ? 14.330 7.709 -12.337 1.00 92.94 194 LEU A N 1
ATOM 1561 C CA . LEU A 1 194 ? 13.752 8.968 -11.902 1.00 92.94 194 LEU A CA 1
ATOM 1562 C C . LEU A 1 194 ? 14.878 9.986 -11.685 1.00 92.94 194 LEU A C 1
ATOM 1564 O O . LEU A 1 194 ? 15.864 9.649 -11.028 1.00 92.94 194 LEU A O 1
ATOM 1568 N N . PRO A 1 195 ? 14.757 11.214 -12.217 1.00 92.88 195 PRO A N 1
ATOM 1569 C CA . PRO A 1 195 ? 15.736 12.265 -11.971 1.00 92.88 195 PRO A CA 1
ATOM 1570 C C . PRO A 1 195 ? 15.718 12.698 -10.500 1.00 92.88 195 PRO A C 1
ATOM 1572 O O . PRO A 1 195 ? 14.711 12.545 -9.808 1.00 92.88 195 PRO A O 1
ATOM 1575 N N . SER A 1 196 ? 16.808 13.301 -10.023 1.00 91.94 196 SER A N 1
ATOM 1576 C CA . SER A 1 196 ? 16.850 13.874 -8.671 1.00 91.94 196 SER A CA 1
ATOM 1577 C C . SER A 1 196 ? 15.812 14.980 -8.479 1.00 91.94 196 SER A C 1
ATOM 1579 O O . SER A 1 196 ? 15.228 15.076 -7.405 1.00 91.94 196 SER A O 1
ATOM 1581 N N . ASP A 1 197 ? 15.570 15.803 -9.504 1.00 93.12 197 ASP A N 1
ATOM 1582 C CA . ASP A 1 197 ? 14.514 16.818 -9.504 1.00 93.12 197 ASP A CA 1
ATOM 1583 C C . ASP A 1 197 ? 13.267 16.300 -10.253 1.00 93.12 197 ASP A C 1
ATOM 1585 O O . ASP A 1 197 ? 13.334 16.092 -11.469 1.00 93.12 197 ASP A O 1
ATOM 1589 N N . PRO A 1 198 ? 12.119 16.121 -9.571 1.00 92.88 198 PRO A N 1
ATOM 1590 C CA . PRO A 1 198 ? 10.862 15.694 -10.184 1.00 92.88 198 PRO A CA 1
ATOM 1591 C C . PRO A 1 198 ? 10.365 16.599 -11.320 1.00 92.88 198 PRO A C 1
ATOM 1593 O O . PRO A 1 198 ? 9.586 16.149 -12.161 1.00 92.88 198 PRO A O 1
ATOM 1596 N N . GLN A 1 199 ? 10.779 17.871 -11.375 1.00 91.81 199 GLN A N 1
ATOM 1597 C CA . GLN A 1 199 ? 10.382 18.774 -12.463 1.00 91.81 199 GLN A CA 1
ATOM 1598 C C . GLN A 1 199 ? 10.993 18.377 -13.811 1.00 91.81 199 GLN A C 1
ATOM 1600 O O . GLN A 1 199 ? 10.408 18.665 -14.853 1.00 91.81 199 GLN A O 1
ATOM 1605 N N . LEU A 1 200 ? 12.126 17.672 -13.782 1.00 92.00 200 LEU A N 1
ATOM 1606 C CA . LEU A 1 200 ? 12.834 17.181 -14.963 1.00 92.00 200 LEU A CA 1
ATOM 1607 C C . LEU A 1 200 ? 12.283 15.843 -15.476 1.00 92.00 200 LEU A C 1
ATOM 1609 O O . LEU A 1 200 ? 12.862 15.251 -16.385 1.00 92.00 200 LEU A O 1
ATOM 1613 N N . ILE A 1 201 ? 11.191 15.332 -14.893 1.00 91.25 201 ILE A N 1
ATOM 1614 C CA . ILE A 1 201 ? 10.540 14.117 -15.384 1.00 91.25 201 ILE A CA 1
ATOM 1615 C C . ILE A 1 201 ? 10.065 14.336 -16.818 1.00 91.25 201 ILE A C 1
ATOM 1617 O O . ILE A 1 201 ? 9.278 15.241 -17.102 1.00 91.25 201 ILE A O 1
ATOM 1621 N N . GLU A 1 202 ? 10.482 13.429 -17.696 1.00 90.44 202 GLU A N 1
ATOM 1622 C CA . GLU A 1 202 ? 9.996 13.360 -19.063 1.00 90.44 202 GLU A CA 1
ATOM 1623 C C . GLU A 1 202 ? 8.512 12.969 -19.090 1.00 90.44 202 GLU A C 1
ATOM 1625 O O . GLU A 1 202 ? 8.119 11.879 -18.658 1.00 90.44 202 GLU A O 1
ATOM 1630 N N . LYS A 1 203 ? 7.683 13.874 -19.609 1.00 87.19 203 LYS A N 1
ATOM 1631 C CA . LYS A 1 203 ? 6.226 13.707 -19.689 1.00 87.19 203 LYS A CA 1
ATOM 1632 C C . LYS A 1 203 ? 5.774 13.224 -21.059 1.00 87.19 203 LYS A C 1
ATOM 1634 O O . LYS A 1 203 ? 4.671 12.697 -21.162 1.00 87.19 203 LYS A O 1
ATOM 1639 N N . ASN A 1 204 ? 6.593 13.405 -22.094 1.00 89.19 204 ASN A N 1
ATOM 1640 C CA . ASN A 1 204 ? 6.265 12.951 -23.432 1.00 89.19 204 ASN A CA 1
ATOM 1641 C C . ASN A 1 204 ? 6.395 11.422 -23.513 1.00 89.19 204 ASN A C 1
ATOM 1643 O O . ASN A 1 204 ? 7.491 10.887 -23.368 1.00 89.19 204 ASN A O 1
ATOM 1647 N N . GLU A 1 205 ? 5.284 10.731 -23.774 1.00 86.75 205 GLU A N 1
ATOM 1648 C CA . GLU A 1 205 ? 5.219 9.267 -23.914 1.00 86.75 205 GLU A CA 1
ATOM 1649 C C . GLU A 1 205 ? 5.922 8.721 -25.166 1.00 86.75 205 GLU A C 1
ATOM 1651 O O . GLU A 1 205 ? 6.030 7.508 -25.344 1.00 86.75 205 GLU A O 1
ATOM 1656 N N . GLU A 1 206 ? 6.372 9.593 -26.064 1.00 87.50 206 GLU A N 1
ATOM 1657 C CA . GLU A 1 206 ? 7.147 9.221 -27.250 1.00 87.50 206 GLU A CA 1
ATOM 1658 C C . GLU A 1 206 ? 8.651 9.437 -27.048 1.00 87.50 206 GLU A C 1
ATOM 1660 O O . GLU A 1 206 ? 9.459 8.971 -27.852 1.00 87.50 206 GLU A O 1
ATOM 1665 N N . SER A 1 207 ? 9.044 10.119 -25.968 1.00 92.06 207 SER A N 1
ATOM 1666 C CA . SER A 1 207 ? 10.443 10.433 -25.705 1.00 92.06 207 SER A CA 1
ATOM 1667 C C . SER A 1 207 ? 11.254 9.165 -25.403 1.00 92.06 207 SER A C 1
ATOM 1669 O O . SER A 1 207 ? 10.801 8.305 -24.642 1.00 92.06 207 SER A O 1
ATOM 1671 N N . PRO A 1 208 ? 12.496 9.049 -25.910 1.00 91.12 208 PRO A N 1
ATOM 1672 C CA . PRO A 1 208 ? 13.391 7.928 -25.608 1.00 91.12 208 PRO A CA 1
ATOM 1673 C C . PRO A 1 208 ? 13.609 7.696 -24.107 1.00 91.12 208 PRO A C 1
ATOM 1675 O O . PRO A 1 208 ? 13.747 6.557 -23.650 1.00 91.12 208 PRO A O 1
ATOM 1678 N N . ARG A 1 209 ? 13.612 8.792 -23.338 1.00 90.50 209 ARG A N 1
ATOM 1679 C CA . ARG A 1 209 ? 13.826 8.819 -21.886 1.00 90.50 209 ARG A CA 1
ATOM 1680 C C . ARG A 1 209 ? 12.534 8.661 -21.081 1.00 90.50 209 ARG A C 1
ATOM 1682 O O . ARG A 1 209 ? 12.610 8.647 -19.853 1.00 90.50 209 ARG A O 1
ATOM 1689 N N . HIS A 1 210 ? 11.381 8.509 -21.736 1.00 92.38 210 HIS A N 1
ATOM 1690 C CA . HIS A 1 210 ? 10.124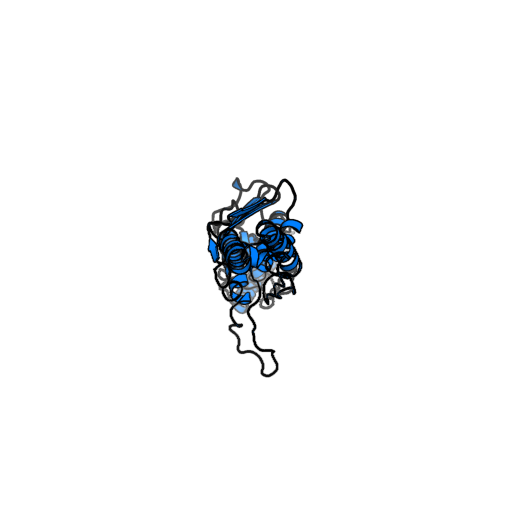 8.237 -21.050 1.00 92.38 210 HIS A CA 1
ATOM 1691 C C . HIS A 1 210 ? 10.228 6.964 -20.209 1.00 92.38 210 HIS A C 1
ATOM 1693 O O . HIS A 1 210 ? 10.883 5.991 -20.594 1.00 92.38 210 HIS A O 1
ATOM 1699 N N . LEU A 1 211 ? 9.601 6.982 -19.038 1.00 92.44 211 LEU A N 1
ATOM 1700 C CA . LEU A 1 211 ? 9.697 5.895 -18.081 1.00 92.44 211 LEU A CA 1
ATOM 1701 C C . LEU A 1 211 ? 8.629 4.836 -18.352 1.00 92.44 211 LEU A C 1
ATOM 1703 O O . LEU A 1 211 ? 7.438 5.079 -18.168 1.00 92.44 211 LEU A O 1
ATOM 1707 N N . GLU A 1 212 ? 9.077 3.633 -18.688 1.00 91.50 212 GLU A N 1
ATOM 1708 C CA . GLU A 1 212 ? 8.224 2.476 -18.913 1.00 91.50 212 GLU A CA 1
ATOM 1709 C C . GLU A 1 212 ? 8.348 1.462 -17.783 1.00 91.50 212 GLU A C 1
ATOM 1711 O O . GLU A 1 212 ? 9.435 1.134 -17.300 1.00 91.50 212 GLU A O 1
ATOM 1716 N N . ARG A 1 213 ? 7.202 0.917 -17.378 1.00 90.31 213 ARG A N 1
ATOM 1717 C CA . ARG A 1 213 ? 7.115 -0.126 -16.357 1.00 90.31 213 ARG A CA 1
ATOM 1718 C C . ARG A 1 213 ? 6.607 -1.404 -16.999 1.00 90.31 213 ARG A C 1
ATOM 1720 O O . ARG A 1 213 ? 5.502 -1.448 -17.537 1.00 90.31 213 ARG A O 1
ATOM 1727 N N . ILE A 1 214 ? 7.385 -2.470 -16.868 1.00 89.50 214 ILE A N 1
ATOM 1728 C CA . ILE A 1 214 ? 6.979 -3.802 -17.326 1.00 89.50 214 ILE A CA 1
ATOM 1729 C C . ILE A 1 214 ? 6.090 -4.492 -16.284 1.00 89.50 214 ILE A C 1
ATOM 1731 O O . ILE A 1 214 ? 6.047 -4.093 -15.121 1.00 89.50 214 ILE A O 1
ATOM 1735 N N . PHE A 1 215 ? 5.374 -5.550 -16.673 1.00 84.50 215 PHE A N 1
ATOM 1736 C CA . PHE A 1 215 ? 4.385 -6.201 -15.798 1.00 84.50 215 PHE A CA 1
ATOM 1737 C C . PHE A 1 215 ? 4.933 -6.681 -14.450 1.00 84.50 215 PHE A C 1
ATOM 1739 O O . PHE A 1 215 ? 4.206 -6.645 -13.462 1.00 84.50 215 PHE A O 1
ATOM 1746 N N . CYS A 1 216 ? 6.205 -7.080 -14.381 1.00 85.56 216 CYS A N 1
ATOM 1747 C CA . CYS A 1 216 ? 6.828 -7.486 -13.121 1.00 85.56 216 CYS A CA 1
ATOM 1748 C C . CYS A 1 216 ? 7.189 -6.312 -12.188 1.00 85.56 216 CYS A C 1
ATOM 1750 O O . CYS A 1 216 ? 7.730 -6.543 -11.112 1.00 85.56 216 CYS A O 1
ATOM 1752 N N . GLY A 1 217 ? 6.908 -5.066 -12.585 1.00 86.12 217 GLY A N 1
ATOM 1753 C CA . GLY A 1 217 ? 7.063 -3.864 -11.763 1.00 86.12 217 GLY A CA 1
ATOM 1754 C C . GLY A 1 217 ? 8.395 -3.128 -11.916 1.00 86.12 217 GLY A C 1
ATOM 1755 O O . GLY A 1 217 ? 8.501 -2.007 -11.428 1.00 86.12 217 GLY A O 1
ATOM 1756 N N . HIS A 1 218 ? 9.379 -3.709 -12.607 1.00 89.81 218 HIS A N 1
ATOM 1757 C CA . HIS A 1 218 ? 10.667 -3.061 -12.870 1.00 89.81 218 HIS A CA 1
ATOM 1758 C C . HIS A 1 218 ? 10.583 -2.013 -13.983 1.00 89.81 218 HIS A C 1
ATOM 1760 O O . HIS A 1 218 ? 9.714 -2.069 -14.858 1.00 89.81 218 HIS A O 1
ATOM 1766 N N . LEU A 1 219 ? 11.524 -1.074 -13.948 1.00 92.75 219 LEU A N 1
ATOM 1767 C CA . LEU A 1 219 ? 11.520 0.117 -14.784 1.00 92.75 219 LEU A CA 1
ATOM 1768 C C . LEU A 1 219 ? 12.578 0.072 -15.895 1.00 92.75 219 LEU A C 1
ATOM 1770 O O . LEU A 1 219 ? 13.671 -0.480 -15.734 1.00 92.75 219 LEU A O 1
ATOM 1774 N N . PHE A 1 220 ? 12.238 0.681 -17.026 1.00 93.75 220 PHE A N 1
ATOM 1775 C CA . PHE A 1 220 ? 13.097 0.892 -18.185 1.00 93.75 220 PHE A CA 1
ATOM 1776 C C . PHE A 1 220 ? 12.868 2.304 -18.729 1.00 93.75 220 PHE A C 1
ATOM 1778 O O . PHE A 1 220 ? 11.757 2.820 -18.658 1.00 93.75 220 PHE A O 1
ATOM 1785 N N . HIS A 1 221 ? 13.882 2.911 -19.344 1.00 94.31 221 HIS A N 1
ATOM 1786 C CA . HIS A 1 221 ? 13.614 3.980 -20.312 1.00 94.31 221 HIS A CA 1
ATOM 1787 C C . HIS A 1 221 ? 12.986 3.368 -21.571 1.00 94.31 221 HIS A C 1
ATOM 1789 O O . HIS A 1 221 ? 13.290 2.227 -21.926 1.00 94.31 221 HIS A O 1
ATOM 1795 N N . GLN A 1 222 ? 12.117 4.098 -22.256 1.00 93.25 222 GLN A N 1
ATOM 1796 C CA . GLN A 1 222 ? 11.361 3.590 -23.399 1.00 93.25 222 GLN A CA 1
ATOM 1797 C C . GLN A 1 222 ? 12.257 3.067 -24.525 1.00 93.25 222 GLN A C 1
ATOM 1799 O O . GLN A 1 222 ? 12.074 1.943 -24.997 1.00 93.25 222 GLN A O 1
ATOM 1804 N N . GLU A 1 223 ? 13.271 3.836 -24.916 1.00 93.62 223 GLU A N 1
ATOM 1805 C CA . GLU A 1 223 ? 14.237 3.404 -25.929 1.00 93.62 223 GLU A CA 1
ATOM 1806 C C . GLU A 1 223 ? 15.020 2.173 -25.465 1.00 93.62 223 GLU A C 1
ATOM 1808 O O . GLU A 1 223 ? 15.177 1.210 -26.213 1.00 93.62 223 GLU A O 1
ATOM 1813 N N . CYS A 1 224 ? 15.436 2.158 -24.200 1.00 94.12 224 CYS A N 1
ATOM 1814 C CA . CYS A 1 224 ? 16.112 1.020 -23.590 1.00 94.12 224 CYS A CA 1
ATOM 1815 C C . CYS A 1 224 ? 15.259 -0.256 -23.640 1.00 94.12 224 CYS A C 1
ATOM 1817 O O . CYS A 1 224 ? 15.771 -1.330 -23.955 1.00 94.12 224 CYS A O 1
ATOM 1819 N N . LEU A 1 225 ? 13.957 -0.153 -23.356 1.00 92.88 225 LEU A N 1
ATOM 1820 C CA . LEU A 1 225 ? 13.029 -1.276 -23.446 1.00 92.88 225 LEU A CA 1
ATOM 1821 C C . LEU A 1 225 ? 12.908 -1.773 -24.889 1.00 92.88 225 LEU A C 1
ATOM 1823 O O . LEU A 1 225 ? 12.996 -2.976 -25.131 1.00 92.88 225 LEU A O 1
ATOM 1827 N N . PHE A 1 226 ? 12.734 -0.873 -25.856 1.00 91.25 226 PHE A N 1
ATOM 1828 C CA . PHE A 1 226 ? 12.614 -1.263 -27.259 1.00 91.25 226 PHE A CA 1
ATOM 1829 C C . PHE A 1 226 ? 13.907 -1.848 -27.817 1.00 91.25 226 PHE A C 1
ATOM 1831 O O . PHE A 1 226 ? 13.847 -2.864 -28.502 1.00 91.25 226 PHE A O 1
ATOM 1838 N N . ASN A 1 227 ? 15.067 -1.291 -27.481 1.00 91.06 227 ASN A N 1
ATOM 1839 C CA . ASN A 1 227 ? 16.362 -1.851 -27.866 1.00 91.06 227 ASN A CA 1
ATOM 1840 C C . ASN A 1 227 ? 16.572 -3.228 -27.227 1.00 91.06 227 ASN A C 1
ATOM 1842 O O . ASN A 1 227 ? 16.997 -4.172 -27.895 1.00 91.06 227 ASN A O 1
ATOM 1846 N N . TYR A 1 228 ? 16.175 -3.393 -25.962 1.00 91.00 228 TYR A N 1
ATOM 1847 C CA . TYR A 1 228 ? 16.204 -4.697 -25.312 1.00 91.00 228 TYR A CA 1
ATOM 1848 C C . TYR A 1 228 ? 15.293 -5.719 -26.004 1.00 91.00 228 TYR A C 1
ATOM 1850 O O . TYR A 1 228 ? 15.674 -6.880 -26.106 1.00 91.00 228 TYR A O 1
ATOM 1858 N N . LEU A 1 229 ? 14.118 -5.324 -26.501 1.00 89.50 229 LEU A N 1
ATOM 1859 C CA . LEU A 1 229 ? 13.193 -6.221 -27.208 1.00 89.50 229 LEU A CA 1
ATOM 1860 C C . LEU A 1 229 ? 13.599 -6.489 -28.672 1.00 89.50 229 LEU A C 1
ATOM 1862 O O . LEU A 1 229 ? 13.313 -7.570 -29.183 1.00 89.50 229 LEU A O 1
ATOM 1866 N N . LYS A 1 230 ? 14.285 -5.542 -29.328 1.00 88.81 230 LYS A N 1
ATOM 1867 C CA . LYS A 1 230 ? 14.801 -5.646 -30.710 1.00 88.81 230 LYS A CA 1
ATOM 1868 C C . LYS A 1 230 ? 16.087 -6.461 -30.841 1.00 88.81 230 LYS A C 1
ATOM 1870 O O . LYS A 1 230 ? 16.432 -6.864 -31.945 1.00 88.81 230 LYS A O 1
ATOM 1875 N N . THR A 1 231 ? 16.806 -6.682 -29.750 1.00 86.50 231 THR A N 1
ATOM 1876 C CA . THR A 1 231 ? 18.049 -7.465 -29.747 1.00 86.50 231 THR A CA 1
ATOM 1877 C C . THR A 1 231 ? 17.766 -8.935 -29.429 1.00 86.50 231 THR A C 1
ATOM 1879 O O . THR A 1 231 ? 16.780 -9.227 -28.752 1.00 86.50 231 THR A O 1
ATOM 1882 N N . PRO A 1 232 ? 18.609 -9.895 -29.838 1.00 82.56 232 PRO A N 1
ATOM 1883 C CA . PRO A 1 232 ? 18.488 -11.287 -29.402 1.00 82.56 232 PRO A CA 1
ATOM 1884 C C . PRO A 1 232 ? 18.748 -11.436 -27.885 1.00 82.56 232 PRO A C 1
ATOM 1886 O O . PRO A 1 232 ? 19.340 -10.548 -27.264 1.00 82.56 232 PRO A O 1
ATOM 1889 N N . PRO A 1 233 ? 18.287 -12.518 -27.227 1.00 85.25 233 PRO A N 1
ATOM 1890 C CA . PRO A 1 233 ? 17.468 -13.612 -27.758 1.00 85.25 233 PRO A CA 1
ATOM 1891 C C . PRO A 1 233 ? 15.972 -13.252 -27.843 1.00 85.25 233 PRO A C 1
ATOM 1893 O O . PRO A 1 233 ? 15.387 -12.784 -26.865 1.00 85.25 233 PRO A O 1
ATOM 1896 N N . PHE A 1 234 ? 15.337 -13.505 -28.991 1.00 84.50 234 PHE A N 1
ATOM 1897 C CA . PHE A 1 234 ? 13.905 -13.247 -29.213 1.00 84.50 234 PHE A CA 1
ATOM 1898 C C . PHE A 1 234 ? 13.013 -14.289 -28.500 1.00 84.50 234 PHE A C 1
ATOM 1900 O O . PHE A 1 234 ? 13.448 -15.401 -28.204 1.00 84.50 234 PHE A O 1
ATOM 1907 N N . GLY A 1 235 ? 11.773 -13.929 -28.145 1.00 74.31 235 GLY A N 1
ATOM 1908 C CA . GLY A 1 235 ? 10.756 -14.830 -27.563 1.00 74.31 235 GLY A CA 1
ATOM 1909 C C . GLY A 1 235 ? 10.915 -15.286 -26.109 1.00 74.31 235 GLY A C 1
ATOM 1910 O O . GLY A 1 235 ? 9.918 -15.624 -25.458 1.00 74.31 235 GLY A O 1
ATOM 1911 N N . ASN A 1 236 ? 12.123 -15.219 -25.547 1.00 81.62 236 ASN A N 1
ATOM 1912 C CA . ASN A 1 236 ? 12.401 -15.544 -24.141 1.00 81.62 236 ASN A CA 1
ATOM 1913 C C . ASN A 1 236 ? 13.059 -14.373 -23.392 1.00 81.62 236 ASN A C 1
ATOM 1915 O O . ASN A 1 236 ? 13.929 -14.565 -22.543 1.00 81.62 236 ASN A O 1
ATOM 1919 N N . LYS A 1 237 ? 12.647 -13.141 -23.712 1.00 87.00 237 LYS A N 1
ATOM 1920 C CA . LYS A 1 237 ? 13.091 -11.939 -23.002 1.00 87.00 237 LYS A CA 1
ATOM 1921 C C . LYS A 1 237 ? 12.591 -11.972 -21.561 1.00 87.00 237 LYS A C 1
ATOM 1923 O O . LYS A 1 237 ? 11.390 -12.087 -21.308 1.00 87.00 237 LYS A O 1
ATOM 1928 N N . ARG A 1 238 ? 13.524 -11.877 -20.616 1.00 88.88 238 ARG A N 1
ATOM 1929 C CA . ARG A 1 238 ? 13.263 -11.980 -19.178 1.00 88.88 238 ARG A CA 1
ATOM 1930 C C . ARG A 1 238 ? 13.800 -10.764 -18.456 1.00 88.88 238 ARG A C 1
ATOM 1932 O O . ARG A 1 238 ? 14.826 -10.206 -18.828 1.00 88.88 238 ARG A O 1
ATOM 1939 N N . CYS A 1 239 ? 13.103 -10.356 -17.407 1.00 87.69 239 CYS A N 1
ATOM 1940 C CA . CYS A 1 239 ? 13.580 -9.299 -16.539 1.00 87.69 239 CYS A CA 1
ATOM 1941 C C . CYS A 1 239 ? 14.883 -9.739 -15.858 1.00 87.69 239 CYS A C 1
ATOM 1943 O O . CYS A 1 239 ? 14.925 -10.801 -15.243 1.00 87.69 239 CYS A O 1
ATOM 1945 N N . GLY A 1 240 ? 15.923 -8.906 -15.928 1.00 84.19 240 GLY A N 1
ATOM 1946 C CA . GLY A 1 240 ? 17.227 -9.211 -15.335 1.00 84.19 240 GLY A CA 1
ATOM 1947 C C . GLY A 1 240 ? 17.237 -9.298 -13.804 1.00 84.19 240 GLY A C 1
ATOM 1948 O O . GLY A 1 240 ? 18.181 -9.851 -13.256 1.00 84.19 240 GLY A O 1
ATOM 1949 N N . ILE A 1 241 ? 16.208 -8.783 -13.116 1.00 84.94 241 ILE A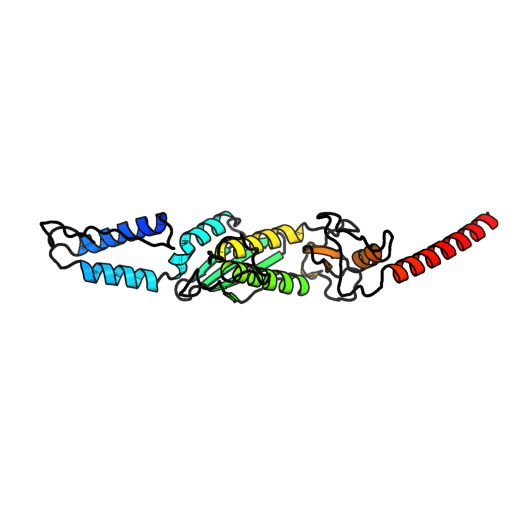 N 1
ATOM 1950 C CA . ILE A 1 241 ? 16.105 -8.854 -11.648 1.00 84.94 241 ILE A CA 1
ATOM 1951 C C . ILE A 1 241 ? 15.292 -10.065 -11.197 1.00 84.94 241 ILE A C 1
ATOM 1953 O O . ILE A 1 241 ? 15.763 -10.847 -10.381 1.00 84.94 241 ILE A O 1
ATOM 1957 N N . CYS A 1 242 ? 14.063 -10.223 -11.700 1.00 86.81 242 CYS A N 1
ATOM 1958 C CA . CYS A 1 242 ? 13.148 -11.259 -11.204 1.00 86.81 242 CYS A CA 1
ATOM 1959 C C . CYS A 1 242 ? 12.988 -12.472 -12.129 1.00 86.81 242 CYS A C 1
ATOM 1961 O O . CYS A 1 242 ? 12.305 -13.421 -11.763 1.00 86.81 242 CYS A O 1
ATOM 1963 N N . GLY A 1 243 ? 13.564 -12.458 -13.335 1.00 86.31 243 GLY A N 1
ATOM 1964 C CA . GLY A 1 243 ? 13.481 -13.577 -14.283 1.00 86.31 243 GLY A CA 1
ATOM 1965 C C . GLY A 1 243 ? 12.120 -13.767 -14.966 1.00 86.31 243 GLY A C 1
ATOM 1966 O O . GLY A 1 243 ? 11.983 -14.667 -15.804 1.00 86.31 243 GLY A O 1
ATOM 1967 N N . GLU A 1 244 ? 11.134 -12.922 -14.647 1.00 88.19 244 GLU A N 1
ATOM 1968 C CA . GLU A 1 244 ? 9.801 -12.933 -15.254 1.00 88.19 244 GLU A CA 1
ATOM 1969 C C . GLU A 1 244 ? 9.846 -12.582 -16.741 1.00 88.19 244 GLU A C 1
ATOM 1971 O O . GLU A 1 244 ? 10.646 -11.744 -17.173 1.00 88.19 244 GLU A O 1
ATOM 1976 N N . LYS A 1 245 ? 8.963 -13.203 -17.531 1.00 88.19 245 LYS A N 1
ATOM 1977 C CA . LYS A 1 245 ? 8.877 -12.939 -18.972 1.00 88.19 245 LYS A CA 1
ATOM 1978 C C . LYS A 1 245 ? 8.426 -11.497 -19.212 1.00 88.19 245 LYS A C 1
ATOM 1980 O O . LYS A 1 245 ? 7.396 -11.062 -18.698 1.00 88.19 245 LYS A O 1
ATOM 1985 N N . ILE A 1 246 ? 9.179 -10.765 -20.029 1.00 88.00 246 ILE A N 1
ATOM 1986 C CA . ILE A 1 246 ? 8.819 -9.399 -20.406 1.00 88.00 246 ILE A CA 1
ATOM 1987 C C . ILE A 1 246 ? 7.773 -9.450 -21.514 1.00 88.00 246 ILE A C 1
ATOM 1989 O O . ILE A 1 246 ? 7.952 -10.099 -22.542 1.00 88.00 246 ILE A O 1
ATOM 1993 N N . SER A 1 247 ? 6.684 -8.723 -21.299 1.00 81.81 247 SER A N 1
ATOM 1994 C CA . SER A 1 247 ? 5.731 -8.344 -22.336 1.00 81.81 247 SER A CA 1
ATOM 1995 C C . SER A 1 247 ? 5.371 -6.875 -22.142 1.00 81.81 247 SER A C 1
ATOM 1997 O O . SER A 1 247 ? 5.371 -6.374 -21.014 1.00 81.81 247 SER A O 1
ATOM 1999 N N . HIS A 1 248 ? 5.126 -6.161 -23.239 1.00 85.81 248 HIS A N 1
ATOM 2000 C CA . HIS A 1 248 ? 4.786 -4.746 -23.194 1.00 85.81 248 HIS A CA 1
ATOM 2001 C C . HIS A 1 248 ? 3.752 -4.411 -24.265 1.00 85.81 248 HIS A C 1
ATOM 2003 O O . HIS A 1 248 ? 3.907 -4.803 -25.414 1.00 85.81 248 HIS A O 1
ATOM 2009 N N . HIS A 1 249 ? 2.714 -3.664 -23.895 1.00 84.56 249 HIS A N 1
ATOM 2010 C CA . HIS A 1 249 ? 1.603 -3.324 -24.787 1.00 84.56 249 HIS A CA 1
ATOM 2011 C C . HIS A 1 249 ? 2.031 -2.487 -26.008 1.00 84.56 249 HIS A C 1
ATOM 2013 O O . HIS A 1 249 ? 1.494 -2.689 -27.092 1.00 84.56 249 HIS A O 1
ATOM 2019 N N . LYS A 1 250 ? 3.039 -1.607 -25.866 1.00 84.25 250 LYS A N 1
ATOM 2020 C CA . LYS A 1 250 ? 3.621 -0.851 -26.996 1.00 84.25 250 LYS A CA 1
ATOM 2021 C C . LYS A 1 250 ? 4.495 -1.712 -27.929 1.00 84.25 250 LYS A C 1
ATOM 2023 O O . LYS A 1 250 ? 4.942 -1.226 -28.961 1.00 84.25 250 LYS A O 1
ATOM 2028 N N . TRP A 1 251 ? 4.766 -2.974 -27.583 1.00 82.88 251 TRP A N 1
ATOM 2029 C CA . TRP A 1 251 ? 5.542 -3.900 -28.410 1.00 82.88 251 TRP A CA 1
ATOM 2030 C C . TRP A 1 251 ? 4.624 -4.927 -29.078 1.00 82.88 251 TRP A C 1
ATOM 2032 O O . TRP A 1 251 ? 4.211 -5.907 -28.462 1.00 82.88 251 TRP A O 1
ATOM 2042 N N . SER A 1 252 ? 4.310 -4.701 -30.353 1.00 77.19 252 SER A N 1
ATOM 2043 C CA . SER A 1 252 ? 3.400 -5.546 -31.143 1.00 77.19 252 SER A CA 1
ATOM 2044 C C . SER A 1 252 ? 4.106 -6.475 -32.138 1.00 77.19 252 SER A C 1
ATOM 2046 O O . SER A 1 252 ? 3.451 -7.277 -32.803 1.00 77.19 252 SER A O 1
ATOM 2048 N N . LEU A 1 253 ? 5.434 -6.387 -32.266 1.00 80.00 253 LEU A N 1
ATOM 2049 C CA . LEU A 1 253 ? 6.186 -7.216 -33.206 1.00 80.00 253 LEU A CA 1
ATOM 2050 C C . LEU A 1 253 ? 6.281 -8.658 -32.697 1.00 80.00 253 LEU A C 1
ATOM 2052 O O . LEU A 1 253 ? 6.722 -8.907 -31.576 1.00 80.00 253 LEU A O 1
ATOM 2056 N N . SER A 1 254 ? 5.915 -9.615 -33.553 1.00 81.94 254 SER A N 1
ATOM 2057 C CA . SER A 1 254 ? 6.141 -11.038 -33.286 1.00 81.94 254 SER A CA 1
ATOM 2058 C C . SER A 1 254 ? 7.637 -11.350 -33.236 1.00 81.94 254 SER A C 1
ATOM 2060 O O . SER A 1 254 ? 8.390 -10.799 -34.043 1.00 81.94 254 SER A O 1
ATOM 2062 N N . ASP A 1 255 ? 8.033 -12.305 -32.396 1.00 83.19 255 ASP A N 1
ATOM 2063 C CA . ASP A 1 255 ? 9.433 -12.724 -32.238 1.00 83.19 255 ASP A CA 1
ATOM 2064 C C . ASP A 1 255 ? 10.098 -13.071 -33.577 1.00 83.19 255 ASP A C 1
ATOM 2066 O O . ASP A 1 255 ? 11.176 -12.569 -33.873 1.00 83.19 255 ASP A O 1
ATOM 2070 N N . LYS A 1 256 ? 9.400 -13.821 -34.443 1.00 83.56 256 LYS A N 1
ATOM 2071 C CA . LYS A 1 256 ? 9.889 -14.207 -35.778 1.00 83.56 256 LYS A CA 1
ATOM 2072 C C . LYS A 1 256 ? 10.171 -13.005 -36.688 1.00 83.56 256 LYS A C 1
ATOM 2074 O O . LYS A 1 256 ? 11.127 -13.006 -37.454 1.00 83.56 256 LYS A O 1
ATOM 2079 N N . LEU A 1 257 ? 9.327 -11.974 -36.628 1.00 84.38 257 LEU A N 1
ATOM 2080 C CA . LEU A 1 257 ? 9.511 -10.761 -37.431 1.00 84.38 257 LEU A CA 1
ATOM 2081 C C . LEU A 1 257 ? 10.655 -9.898 -36.887 1.00 84.38 257 LEU A C 1
ATOM 2083 O O . LEU A 1 257 ? 11.396 -9.316 -37.676 1.00 84.38 257 LEU A O 1
ATOM 2087 N N . ALA A 1 258 ? 10.797 -9.816 -35.562 1.00 83.69 258 ALA A N 1
ATOM 2088 C CA . ALA A 1 258 ? 11.914 -9.123 -34.925 1.00 83.69 258 ALA A CA 1
ATOM 2089 C C . ALA A 1 258 ? 13.249 -9.808 -35.260 1.00 83.69 258 ALA A C 1
ATOM 2091 O O . ALA A 1 258 ? 14.187 -9.133 -35.674 1.00 83.69 258 ALA A O 1
ATOM 2092 N N . GLU A 1 259 ? 13.286 -11.139 -35.190 1.00 86.06 259 GLU A N 1
ATOM 2093 C CA . GLU A 1 259 ? 14.443 -11.957 -35.552 1.00 86.06 259 GLU A CA 1
ATOM 2094 C C . GLU A 1 259 ? 14.840 -11.785 -37.019 1.00 86.06 259 GLU A C 1
ATOM 2096 O O . GLU A 1 259 ? 15.997 -11.492 -37.303 1.00 86.06 259 GLU A O 1
ATOM 2101 N N . ASN A 1 260 ? 13.883 -11.868 -37.951 1.00 86.50 260 ASN A N 1
ATOM 2102 C CA . ASN A 1 260 ? 14.160 -11.652 -39.372 1.00 86.50 260 ASN A CA 1
ATOM 2103 C C . ASN A 1 260 ? 14.720 -10.248 -39.644 1.00 86.50 260 ASN A C 1
ATOM 2105 O O . ASN A 1 260 ? 15.666 -10.102 -40.414 1.00 86.50 260 ASN A O 1
ATOM 2109 N N . ARG A 1 261 ? 14.150 -9.206 -39.020 1.00 87.50 261 ARG A N 1
ATOM 2110 C CA . ARG A 1 261 ? 14.635 -7.825 -39.182 1.00 87.50 261 ARG A CA 1
ATOM 2111 C C . ARG A 1 261 ? 16.055 -7.666 -38.654 1.00 87.50 261 ARG A C 1
ATOM 2113 O O . ARG A 1 261 ? 16.886 -7.101 -39.355 1.00 87.50 261 ARG A O 1
ATOM 2120 N N . TRP A 1 262 ? 16.331 -8.209 -37.471 1.00 87.00 262 TRP A N 1
ATOM 2121 C CA . TRP A 1 262 ? 17.666 -8.190 -36.885 1.00 87.00 262 TRP A CA 1
ATOM 2122 C C . TRP A 1 262 ? 18.674 -8.965 -37.742 1.00 87.00 262 TRP A C 1
ATOM 2124 O O . TRP A 1 262 ? 19.763 -8.470 -38.005 1.00 87.00 262 TRP A O 1
ATOM 2134 N N . ALA A 1 263 ? 18.302 -10.141 -38.256 1.00 87.56 263 ALA A N 1
ATOM 2135 C CA . ALA A 1 263 ? 19.160 -10.935 -39.132 1.00 87.56 263 ALA A CA 1
ATOM 2136 C C . ALA A 1 263 ? 19.492 -10.207 -40.447 1.00 87.56 263 ALA A C 1
ATOM 2138 O O . ALA A 1 263 ? 20.634 -10.266 -40.900 1.00 87.56 263 ALA A O 1
ATOM 2139 N N . HIS A 1 264 ? 18.524 -9.496 -41.038 1.00 88.50 264 HIS A N 1
ATOM 2140 C CA . HIS A 1 264 ? 18.755 -8.659 -42.219 1.00 88.50 264 HIS A CA 1
ATOM 2141 C C . HIS A 1 264 ? 19.670 -7.465 -41.924 1.00 88.50 264 HIS A C 1
ATOM 2143 O O . HIS A 1 264 ? 20.556 -7.173 -42.722 1.00 88.50 264 HIS A O 1
ATOM 2149 N N . GLU A 1 265 ? 19.486 -6.795 -40.785 1.00 87.56 265 GLU A N 1
ATOM 2150 C CA . GLU A 1 265 ? 20.346 -5.688 -40.351 1.00 87.56 265 GLU A CA 1
ATOM 2151 C C . GLU A 1 265 ? 21.792 -6.162 -40.133 1.00 87.56 265 GLU A C 1
ATOM 2153 O O . GLU A 1 265 ? 22.718 -5.587 -40.693 1.00 87.56 265 GLU A O 1
ATOM 2158 N N . GLN A 1 266 ? 21.976 -7.299 -39.456 1.00 88.06 266 GLN A N 1
ATOM 2159 C CA . GLN A 1 266 ? 23.284 -7.930 -39.250 1.00 88.06 266 GLN A CA 1
ATOM 2160 C C . GLN A 1 266 ? 23.932 -8.460 -40.535 1.00 88.06 266 GLN A C 1
ATOM 2162 O O . GLN A 1 266 ? 25.154 -8.555 -40.618 1.00 88.06 266 GLN A O 1
ATOM 2167 N N . ALA A 1 267 ? 23.146 -8.893 -41.525 1.00 88.12 267 ALA A N 1
ATOM 2168 C CA . ALA A 1 267 ? 23.681 -9.275 -42.832 1.00 88.12 267 ALA A CA 1
ATOM 2169 C C . ALA A 1 267 ? 24.221 -8.044 -43.570 1.00 88.12 267 ALA A C 1
ATOM 2171 O O . ALA A 1 267 ? 25.344 -8.072 -44.058 1.00 88.12 267 ALA A O 1
ATOM 2172 N N . ARG A 1 268 ? 23.466 -6.940 -43.554 1.00 89.62 268 ARG A N 1
ATOM 2173 C CA . ARG A 1 268 ? 23.879 -5.674 -44.162 1.00 89.62 268 ARG A CA 1
ATOM 2174 C C . ARG A 1 268 ? 25.115 -5.069 -43.489 1.00 89.62 268 ARG A C 1
ATOM 2176 O O . ARG A 1 268 ? 25.982 -4.555 -44.184 1.00 89.62 268 ARG A O 1
ATOM 2183 N N . GLU A 1 269 ? 25.209 -5.121 -42.161 1.00 88.81 269 GLU A N 1
ATOM 2184 C CA . GLU A 1 269 ? 26.408 -4.671 -41.434 1.00 88.81 269 GLU A CA 1
ATOM 2185 C C . GLU A 1 269 ? 27.645 -5.493 -41.812 1.00 88.81 269 GLU A C 1
ATOM 2187 O O . GLU A 1 269 ? 28.712 -4.921 -42.013 1.00 88.81 269 GLU A O 1
ATOM 2192 N N . ARG A 1 270 ? 27.501 -6.816 -41.974 1.00 88.50 270 ARG A N 1
ATOM 2193 C CA . ARG A 1 270 ? 28.593 -7.685 -42.437 1.00 88.50 270 ARG A CA 1
ATOM 2194 C C . ARG A 1 270 ? 29.024 -7.365 -43.865 1.00 88.50 270 ARG A C 1
ATOM 2196 O O . ARG A 1 270 ? 30.216 -7.249 -44.104 1.00 88.50 270 ARG A O 1
ATOM 2203 N N . GLU A 1 271 ? 28.077 -7.151 -44.776 1.00 90.12 271 GLU A N 1
ATOM 2204 C CA . GLU A 1 271 ? 28.382 -6.729 -46.152 1.00 90.12 271 GLU A CA 1
ATOM 2205 C C . GLU A 1 271 ? 29.142 -5.393 -46.184 1.00 90.12 271 GLU A C 1
ATOM 2207 O O . GLU A 1 271 ? 30.103 -5.248 -46.932 1.00 90.12 271 GLU A O 1
ATOM 2212 N N . LEU A 1 272 ? 28.742 -4.415 -45.363 1.00 89.44 272 LEU A N 1
ATOM 2213 C CA . LEU A 1 272 ? 29.435 -3.125 -45.275 1.00 89.44 272 LEU A CA 1
ATOM 2214 C C . LEU A 1 272 ? 30.846 -3.267 -44.692 1.00 89.44 272 LEU A C 1
ATOM 2216 O O . LEU A 1 272 ? 31.774 -2.673 -45.232 1.00 89.44 272 LEU A O 1
ATOM 2220 N N . ALA A 1 273 ? 31.015 -4.074 -43.643 1.00 87.00 273 ALA A N 1
ATOM 2221 C CA . ALA A 1 273 ? 32.324 -4.344 -43.053 1.00 87.00 273 ALA A CA 1
ATOM 2222 C C . ALA A 1 273 ? 33.263 -5.063 -44.038 1.00 87.00 273 ALA A C 1
ATOM 2224 O O . ALA A 1 273 ? 34.426 -4.696 -44.148 1.00 87.00 273 ALA A O 1
ATOM 2225 N N . GLU A 1 274 ? 32.755 -6.029 -44.814 1.00 88.44 274 GLU A N 1
ATOM 2226 C CA . GLU A 1 274 ? 33.522 -6.696 -45.877 1.00 88.44 274 GLU A CA 1
ATOM 2227 C C . GLU A 1 274 ? 33.967 -5.712 -46.974 1.00 88.44 274 GLU A C 1
ATOM 2229 O O . GLU A 1 274 ? 35.070 -5.832 -47.508 1.00 88.44 274 GLU A O 1
ATOM 2234 N N . VAL A 1 275 ? 33.132 -4.719 -47.303 1.00 87.12 275 VAL A N 1
ATOM 2235 C CA . VAL A 1 275 ? 33.495 -3.650 -48.246 1.00 87.12 275 VAL A CA 1
ATOM 2236 C C . VAL A 1 275 ? 34.558 -2.724 -47.652 1.00 87.12 275 VAL A C 1
ATOM 2238 O O . VAL A 1 275 ? 35.505 -2.384 -48.353 1.00 87.12 275 VAL A O 1
ATOM 2241 N N . GLU A 1 276 ? 34.436 -2.319 -46.387 1.00 86.81 276 GLU A N 1
ATOM 2242 C CA . GLU A 1 276 ? 35.446 -1.492 -45.710 1.00 86.81 276 GLU A CA 1
ATOM 2243 C C . GLU A 1 276 ? 36.802 -2.206 -45.608 1.00 86.81 276 GLU A C 1
ATOM 2245 O O . GLU A 1 276 ? 37.829 -1.598 -45.911 1.00 86.81 276 GLU A O 1
ATOM 2250 N N . ASP A 1 277 ? 36.809 -3.499 -45.277 1.00 84.94 277 ASP A N 1
ATOM 2251 C CA . ASP A 1 277 ? 38.017 -4.331 -45.244 1.00 84.94 277 ASP A CA 1
ATOM 2252 C C . ASP A 1 277 ? 38.657 -4.493 -46.631 1.00 84.94 277 ASP A C 1
ATOM 2254 O O . ASP A 1 277 ? 39.873 -4.604 -46.733 1.00 84.94 277 ASP A O 1
ATOM 2258 N N . PHE A 1 278 ? 37.875 -4.467 -47.716 1.00 82.94 278 PHE A N 1
ATOM 2259 C CA . PHE A 1 278 ? 38.414 -4.499 -49.081 1.00 82.94 278 PHE A CA 1
ATOM 2260 C C . PHE A 1 278 ? 39.184 -3.219 -49.457 1.00 82.94 278 PHE A C 1
ATOM 2262 O O . PHE A 1 278 ? 40.029 -3.251 -50.354 1.00 82.94 278 PHE A O 1
ATOM 2269 N N . PHE A 1 279 ? 38.888 -2.087 -48.808 1.00 76.00 279 PHE A N 1
ATOM 2270 C CA . PHE A 1 279 ? 39.524 -0.793 -49.080 1.00 76.00 279 PHE A CA 1
ATOM 2271 C C . PHE A 1 279 ? 40.702 -0.451 -48.145 1.00 76.00 279 PHE A C 1
ATOM 2273 O O . PHE A 1 279 ? 41.331 0.589 -48.361 1.00 76.00 279 PHE A O 1
ATOM 2280 N N . ASN A 1 280 ? 41.016 -1.298 -47.156 1.00 64.00 280 ASN A N 1
ATOM 2281 C CA . ASN A 1 280 ? 42.172 -1.169 -46.251 1.00 64.00 280 ASN A CA 1
ATOM 2282 C C . ASN A 1 280 ? 43.322 -2.109 -46.643 1.00 64.00 280 ASN A C 1
ATOM 2284 O O . ASN A 1 280 ? 44.489 -1.717 -46.408 1.00 64.00 280 ASN A O 1
#

Nearest PDB structures (foldseek):
  8aaf-assembly1_e  TM=4.471E-01  e=5.332E-04  Saccharomyces cerevisiae
  1yqf-assembly1_C  TM=4.827E-01  e=8.675E-01  Leishmania major
  1yqf-assembly2_E  TM=3.969E-01  e=7.264E-01  Leishmania major
  6sgb-assembly1_FV  TM=7.168E-01  e=8.714E+00  Trypanosoma brucei brucei

Secondary structure (DSSP, 8-state):
-B--TTTTTSPPB-----SSS-HHHHHHHHHHHHHHHHTTTTS--HHHHHHHHHHHHHH-GGGGGHHHHHHHHTTSPTTTSEEEEEGGGTEEEEEEEETTEEEEEEEE--TTTTTSPPEEEEEEESS-HHHHHHHHHHHHHHHHHHHS--SSPPPTTSPPP-----HHHHHHHHHHHHHHGGG-B-TTT-SBSS-SSGGG----TTSTT-EEE-TTS-EEEHHHHHHHHHSSSPS--B-TTT-PBP--TT----HHHHHHHHHHHHHHHHHHHHHHHHT-

Organism: Photinus pyralis (NCBI:txid7054)